Protein AF-A0A821H7N5-F1 (afdb_monomer_lite)

pLDDT: mean 85.7, std 13.84, range [35.28, 97.62]

InterPro domains:
  IPR048732 Cilia- and flagella-associated protein 69 [PTHR14716] (1-247)
  IPR048733 Cilia- and flagella-associated protein 69, ARM repeats domain [PF21049] (1-247)

Organism: NCBI:txid392032

Sequence (248 aa):
LLFRTIELLWNLIENGDDEQVADQLNSRVTMGLLKEAFLGQVTQSHSQYHRQLRNDILVVLSLIMNANPNAPVVETGFAKQLFLLASCPELRSNSPLVKNFKLTTSQEDFEFKKLLINTVVILNRNPMMGELMSSSRVLLALLSYIEPLPRKTDHQINTFHWNESQYEDLQLHALAALSILLPHSLSEYFEYGVSTRLLLFYEWTISQDEYKSEGNSFFAKGGRNTKRSQLRYTVRLFRSLVSTKDER

Secondary structure (DSSP, 8-state):
-HHHHHHHHHHHHHHS-HHHHHHHH-SHHHHHHHHHHHHHHHHTTTSHHHHHHHHHHHHHHHHHHHH-TTSSTTTTTHHHHHHHHHHTTTS----GGGTT----SSHHHHHHHHHHHHHHHHHTTSGGGHHHHHHHTHHHHHHTTSS----SSS---------HHHHHHHHHHHHHHHHHHGGG-HHHHHHTTHHHHHHHHHHHHH-----------TT-TT-TT--HHHHHHHHHHHHHHHGGGS--

Structure (mmCIF, N/CA/C/O backbone):
data_AF-A0A821H7N5-F1
#
_entry.id   AF-A0A821H7N5-F1
#
loop_
_atom_site.group_PDB
_atom_site.id
_atom_site.type_symbol
_atom_site.label_atom_id
_atom_site.label_alt_id
_atom_site.label_comp_id
_atom_site.label_asym_id
_atom_site.label_entity_id
_atom_site.label_seq_id
_atom_site.pdbx_PDB_ins_code
_atom_site.Cartn_x
_atom_site.Cartn_y
_atom_site.Cartn_z
_atom_site.occupancy
_atom_site.B_iso_or_equiv
_atom_site.auth_seq_id
_atom_site.auth_comp_id
_atom_site.auth_asym_id
_atom_site.auth_atom_id
_atom_site.pdbx_PDB_model_num
ATOM 1 N N . LEU A 1 1 ? 1.269 12.309 26.199 1.00 81.56 1 LEU A N 1
ATOM 2 C CA . LEU A 1 1 ? 0.248 11.289 26.527 1.00 81.56 1 LEU A CA 1
ATOM 3 C C . LEU A 1 1 ? 0.069 10.309 25.373 1.00 81.56 1 LEU A C 1
ATOM 5 O O . LEU A 1 1 ? 0.397 9.153 25.574 1.00 81.56 1 LEU A O 1
ATOM 9 N N . LEU A 1 2 ? -0.314 10.774 24.174 1.00 85.19 2 LEU A N 1
ATOM 10 C CA . LEU A 1 2 ? -0.563 9.914 23.005 1.00 85.19 2 LEU A CA 1
ATOM 11 C C . LEU A 1 2 ? 0.564 8.912 22.706 1.00 85.19 2 LEU A C 1
ATOM 13 O O . LEU A 1 2 ? 0.284 7.730 22.589 1.00 85.19 2 LEU A O 1
ATOM 17 N N . PHE A 1 3 ? 1.827 9.350 22.682 1.00 85.00 3 PHE A N 1
ATOM 18 C CA . PHE A 1 3 ? 2.975 8.451 22.489 1.00 85.00 3 PHE A CA 1
ATOM 19 C C . PHE A 1 3 ? 2.987 7.266 23.473 1.00 85.00 3 PHE A C 1
ATOM 21 O O . PHE A 1 3 ? 3.055 6.119 23.055 1.00 85.00 3 PHE A O 1
ATOM 28 N N . ARG A 1 4 ? 2.811 7.533 24.776 1.00 86.38 4 ARG A N 1
ATOM 29 C CA . ARG A 1 4 ? 2.758 6.481 25.806 1.00 86.38 4 ARG A CA 1
ATOM 30 C C . ARG A 1 4 ? 1.539 5.577 25.642 1.00 86.38 4 ARG A C 1
ATOM 32 O O . ARG A 1 4 ? 1.612 4.397 25.940 1.00 86.38 4 ARG A O 1
ATOM 39 N N . THR A 1 5 ? 0.411 6.120 25.184 1.00 87.06 5 THR A N 1
ATOM 40 C CA . THR A 1 5 ? -0.785 5.320 24.890 1.00 87.06 5 THR A CA 1
ATOM 41 C C . THR A 1 5 ? -0.536 4.359 23.730 1.00 87.06 5 THR A C 1
ATOM 43 O O . THR A 1 5 ? -0.927 3.203 23.823 1.00 87.06 5 THR A O 1
ATOM 46 N N . ILE A 1 6 ? 0.139 4.806 22.667 1.00 87.19 6 ILE A N 1
ATOM 47 C CA . ILE A 1 6 ? 0.505 3.946 21.534 1.00 87.19 6 ILE A CA 1
ATOM 48 C C . ILE A 1 6 ? 1.518 2.880 21.955 1.00 87.19 6 ILE A C 1
ATOM 50 O O . ILE A 1 6 ? 1.346 1.724 21.597 1.00 87.19 6 ILE A O 1
ATOM 54 N N . GLU A 1 7 ? 2.501 3.231 22.780 1.00 86.31 7 GLU A N 1
ATOM 55 C CA . GLU A 1 7 ? 3.461 2.276 23.347 1.00 86.31 7 GLU A CA 1
ATOM 56 C C . GLU A 1 7 ? 2.778 1.220 24.237 1.00 86.31 7 GLU A C 1
ATOM 58 O O . GLU A 1 7 ? 3.087 0.035 24.158 1.00 86.31 7 GLU A O 1
ATOM 63 N N . LEU A 1 8 ? 1.789 1.617 25.045 1.00 86.25 8 LEU A N 1
ATOM 64 C CA . LEU A 1 8 ? 0.979 0.673 25.820 1.00 86.25 8 LEU A CA 1
ATOM 65 C C . LEU A 1 8 ? 0.158 -0.252 24.915 1.00 86.25 8 LEU A C 1
ATOM 67 O O . LEU A 1 8 ? 0.133 -1.454 25.156 1.00 86.25 8 LEU A O 1
ATOM 71 N N . LEU A 1 9 ? -0.488 0.288 23.877 1.00 85.31 9 LEU A N 1
ATOM 72 C CA . LEU A 1 9 ? -1.233 -0.518 22.904 1.00 85.31 9 LEU A CA 1
ATOM 73 C C . LEU A 1 9 ? -0.318 -1.498 22.172 1.00 85.31 9 LEU A C 1
ATOM 75 O O . LEU A 1 9 ? -0.691 -2.650 21.993 1.00 85.31 9 LEU A O 1
ATOM 79 N N . TRP A 1 10 ? 0.883 -1.057 21.800 1.00 85.69 10 TRP A N 1
ATOM 80 C CA . TRP A 1 10 ? 1.899 -1.915 21.208 1.00 85.69 10 TRP A CA 1
ATOM 81 C C . TRP A 1 10 ? 2.248 -3.079 22.132 1.00 85.69 10 TRP A C 1
ATOM 83 O O . TRP A 1 10 ? 2.130 -4.233 21.736 1.00 85.69 10 TRP A O 1
ATOM 93 N N . ASN A 1 11 ? 2.595 -2.782 23.386 1.00 85.94 11 ASN A N 1
ATOM 94 C CA . ASN A 1 11 ? 2.960 -3.803 24.365 1.00 85.94 11 ASN A CA 1
ATOM 95 C C . ASN A 1 11 ? 1.823 -4.795 24.631 1.00 85.94 11 ASN A C 1
ATOM 97 O O . ASN A 1 11 ? 2.095 -5.978 24.828 1.00 85.94 11 ASN A O 1
ATOM 101 N N . LEU A 1 12 ? 0.570 -4.326 24.631 1.00 85.69 12 LEU A N 1
ATOM 102 C CA . LEU A 1 12 ? -0.608 -5.182 24.761 1.00 85.69 12 LEU A CA 1
ATOM 103 C C . LEU A 1 12 ? -0.782 -6.096 23.549 1.00 85.69 12 LEU A C 1
ATOM 105 O O . LEU A 1 12 ? -1.069 -7.267 23.734 1.00 85.69 12 LEU A O 1
ATOM 109 N N . ILE A 1 13 ? -0.591 -5.589 22.331 1.00 83.31 13 ILE A N 1
ATOM 110 C CA . ILE A 1 13 ? -0.692 -6.404 21.113 1.00 83.31 13 ILE A CA 1
ATOM 111 C C . ILE A 1 13 ? 0.462 -7.409 21.017 1.00 83.31 13 ILE A C 1
ATOM 113 O O . ILE A 1 13 ? 0.262 -8.518 20.548 1.00 83.31 13 ILE A O 1
ATOM 117 N N . GLU A 1 14 ? 1.667 -7.035 21.445 1.00 82.56 14 GLU A N 1
ATOM 118 C CA . GLU A 1 14 ? 2.850 -7.894 21.324 1.00 82.56 14 GLU A CA 1
ATOM 119 C C . GLU A 1 14 ? 2.919 -8.982 22.404 1.00 82.56 14 GLU A C 1
ATOM 121 O O . GLU A 1 14 ? 3.405 -10.078 22.138 1.00 82.56 14 GLU A O 1
ATOM 126 N N . ASN A 1 15 ? 2.456 -8.688 23.624 1.00 86.25 15 ASN A N 1
ATOM 127 C CA . ASN A 1 15 ? 2.628 -9.579 24.780 1.0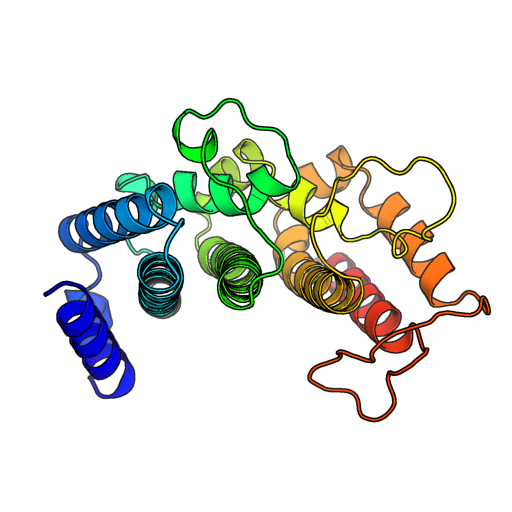0 86.25 15 ASN A CA 1
ATOM 128 C C . ASN A 1 15 ? 1.309 -10.051 25.406 1.00 86.25 15 ASN A C 1
ATOM 130 O O . ASN A 1 15 ? 1.333 -10.831 26.359 1.00 86.25 15 ASN A O 1
ATOM 134 N N . GLY A 1 16 ? 0.175 -9.518 24.956 1.00 83.12 16 GLY A N 1
ATOM 135 C CA . GLY A 1 16 ? -1.143 -9.881 25.460 1.00 83.12 16 GLY A CA 1
ATOM 136 C C . GLY A 1 16 ? -1.694 -11.147 24.814 1.00 83.12 16 GLY A C 1
ATOM 137 O O . GLY A 1 16 ? -1.074 -11.760 23.952 1.00 83.12 16 GLY A O 1
ATOM 138 N N . ASP A 1 17 ? -2.884 -11.538 25.257 1.00 85.56 17 ASP A N 1
ATOM 139 C CA . ASP A 1 17 ? -3.646 -12.610 24.624 1.00 85.56 17 ASP A CA 1
ATOM 140 C C . ASP A 1 17 ? -4.309 -12.086 23.342 1.00 85.56 17 ASP A C 1
ATOM 142 O O . ASP A 1 17 ? -5.113 -11.151 23.401 1.00 85.56 17 ASP A O 1
ATOM 146 N N . ASP A 1 18 ? -3.953 -12.670 22.195 1.00 79.50 18 ASP A N 1
ATOM 147 C CA . ASP A 1 18 ? -4.361 -12.193 20.867 1.00 79.50 18 ASP A CA 1
ATOM 148 C C . ASP A 1 18 ? -5.883 -12.033 20.736 1.00 79.50 18 ASP A C 1
ATOM 150 O O . ASP A 1 18 ? -6.357 -11.034 20.191 1.00 79.50 18 ASP A O 1
ATOM 154 N N . GLU A 1 19 ? -6.657 -12.993 21.251 1.00 78.62 19 GLU A N 1
ATOM 155 C CA . GLU A 1 19 ? -8.119 -13.005 21.143 1.00 78.62 19 GLU A CA 1
ATOM 156 C C . GLU A 1 19 ? -8.740 -11.913 22.024 1.00 78.62 19 GLU A C 1
ATOM 158 O O . GLU A 1 19 ? -9.524 -11.090 21.546 1.00 78.62 19 GLU A O 1
ATOM 163 N N . GLN A 1 20 ? -8.315 -11.815 23.288 1.00 83.62 20 GLN A N 1
ATOM 164 C CA . GLN A 1 20 ? -8.806 -10.782 24.205 1.00 83.62 20 GLN A CA 1
ATOM 165 C C . GLN A 1 20 ? -8.427 -9.367 23.762 1.00 83.62 20 GLN A C 1
ATOM 167 O O . GLN A 1 20 ? -9.232 -8.439 23.883 1.00 83.62 20 GLN A O 1
ATOM 172 N N . VAL A 1 21 ? -7.203 -9.177 23.266 1.00 82.88 21 VAL A N 1
ATOM 173 C CA . VAL A 1 21 ? -6.737 -7.875 22.776 1.00 82.88 21 VAL A CA 1
ATOM 174 C C . VAL A 1 21 ? -7.499 -7.491 21.512 1.00 82.88 21 VAL A C 1
ATOM 176 O O . VAL A 1 21 ? -7.955 -6.349 21.403 1.00 82.88 21 VAL A O 1
ATOM 179 N N . ALA A 1 22 ? -7.699 -8.430 20.583 1.00 77.69 22 ALA A N 1
ATOM 180 C CA . ALA A 1 22 ? -8.500 -8.193 19.389 1.00 77.69 22 ALA A CA 1
ATOM 181 C C . ALA A 1 22 ? -9.933 -7.775 19.747 1.00 77.69 22 ALA A C 1
ATOM 183 O O . ALA A 1 22 ? -10.420 -6.781 19.207 1.00 77.69 22 ALA A O 1
ATOM 184 N N . ASP A 1 23 ? -10.576 -8.454 20.697 1.00 81.25 23 ASP A N 1
ATOM 185 C CA . ASP A 1 23 ? -11.934 -8.128 21.140 1.00 81.25 23 ASP A CA 1
ATOM 186 C C . ASP A 1 23 ? -12.031 -6.746 21.798 1.00 81.25 23 ASP A C 1
ATOM 188 O O . ASP A 1 23 ? -12.924 -5.959 21.472 1.00 81.25 23 ASP A O 1
ATOM 192 N N . GLN A 1 24 ? -11.089 -6.394 22.678 1.00 82.88 24 GLN A N 1
ATOM 193 C CA . GLN A 1 24 ? -11.082 -5.086 23.347 1.00 82.88 24 GLN A CA 1
ATOM 194 C C . GLN A 1 24 ? -10.832 -3.926 22.374 1.00 82.88 24 GLN A C 1
ATOM 196 O O . GLN A 1 24 ? -11.382 -2.829 22.536 1.00 82.88 24 GLN A O 1
ATOM 201 N N . LEU A 1 25 ? -9.995 -4.146 21.358 1.00 82.94 25 LEU A N 1
ATOM 202 C CA . LEU A 1 25 ? -9.662 -3.127 20.364 1.00 82.94 25 LEU A CA 1
ATOM 203 C C . LEU A 1 25 ? -10.698 -3.045 19.235 1.00 82.94 25 LEU A C 1
ATOM 205 O O . LEU A 1 25 ? -10.801 -2.003 18.579 1.00 82.94 25 LEU A O 1
ATOM 209 N N . ASN A 1 26 ? -11.520 -4.080 19.056 1.00 82.94 26 ASN A N 1
ATOM 210 C CA . ASN A 1 26 ? -12.593 -4.150 18.070 1.00 82.94 26 ASN A CA 1
ATOM 211 C C . ASN A 1 26 ? -13.850 -3.363 18.494 1.00 82.94 26 ASN A C 1
ATOM 213 O O . ASN A 1 26 ? -14.951 -3.898 18.623 1.00 82.94 26 ASN A O 1
ATOM 217 N N . SER A 1 27 ? -13.711 -2.051 18.689 1.00 89.75 27 SER A N 1
ATOM 218 C CA . SER A 1 27 ? -14.848 -1.173 18.973 1.00 89.75 27 SER A CA 1
ATOM 219 C C . SER A 1 27 ? -14.882 0.045 18.054 1.00 89.75 27 SER A C 1
ATOM 221 O O . SER A 1 27 ? -13.851 0.589 17.646 1.00 89.75 27 SER A O 1
ATOM 223 N N . ARG A 1 28 ? -16.095 0.528 17.753 1.00 93.12 28 ARG A N 1
ATOM 224 C CA . ARG A 1 28 ? -16.292 1.764 16.974 1.00 93.12 28 ARG A CA 1
ATOM 225 C C . ARG A 1 28 ? -15.652 2.974 17.647 1.00 93.12 28 ARG A C 1
ATOM 227 O O . ARG A 1 28 ? -15.151 3.853 16.953 1.00 93.12 28 ARG A O 1
ATOM 234 N N . VAL A 1 29 ? -15.650 3.004 18.979 1.00 93.00 29 VAL A N 1
ATOM 235 C CA . VAL A 1 29 ? -15.032 4.079 19.762 1.00 93.00 29 VAL A CA 1
ATOM 236 C C . VAL A 1 29 ? -13.514 4.039 19.597 1.00 93.00 29 VAL A C 1
ATOM 238 O O . VAL A 1 29 ? -12.925 5.049 19.223 1.00 93.00 29 VAL A O 1
ATOM 241 N N . THR A 1 30 ? -12.891 2.871 19.776 1.00 90.75 30 THR A N 1
ATOM 242 C CA . THR A 1 30 ? -11.441 2.686 19.607 1.00 90.75 30 THR A CA 1
ATOM 243 C C . THR A 1 30 ? -11.004 3.062 18.192 1.00 90.75 30 THR A C 1
ATOM 245 O O . THR A 1 30 ? -10.091 3.868 18.023 1.00 90.75 30 THR A O 1
ATOM 248 N N . MET A 1 31 ? -11.696 2.554 17.166 1.00 93.31 31 MET A N 1
ATOM 249 C CA . MET A 1 31 ? -11.390 2.879 15.768 1.00 93.31 31 MET A CA 1
ATOM 250 C C . MET A 1 31 ? -11.597 4.366 15.453 1.00 93.31 31 MET A C 1
ATOM 252 O O . MET A 1 31 ? -10.801 4.958 14.723 1.00 93.31 31 MET A O 1
ATOM 256 N N . GLY A 1 32 ? -12.628 4.994 16.026 1.00 95.06 32 GLY A N 1
ATOM 257 C CA . GLY A 1 32 ? -12.873 6.430 15.898 1.00 95.06 32 GLY A CA 1
ATOM 258 C C . GLY A 1 32 ? -11.742 7.272 16.491 1.00 95.06 32 GLY A C 1
ATOM 259 O O . GLY A 1 32 ? -11.231 8.163 15.814 1.00 95.06 32 GLY A O 1
ATOM 260 N N . LEU A 1 33 ? -11.297 6.939 17.706 1.00 94.00 33 LEU A N 1
ATOM 261 C CA . LEU A 1 33 ? -10.195 7.627 18.385 1.00 94.00 33 LEU A CA 1
ATOM 262 C C . LEU A 1 33 ? -8.858 7.431 17.661 1.00 94.00 33 LEU A C 1
ATOM 264 O O . LEU A 1 33 ? -8.114 8.394 17.482 1.00 94.00 33 LEU A O 1
ATOM 268 N N . LEU A 1 34 ? -8.563 6.212 17.194 1.00 94.31 34 LEU A N 1
ATOM 269 C CA . LEU A 1 34 ? -7.363 5.939 16.397 1.00 94.31 34 LEU A CA 1
ATOM 270 C C . LEU A 1 34 ? -7.372 6.732 15.089 1.00 94.31 34 LEU A C 1
ATOM 272 O O . LEU A 1 34 ? -6.357 7.330 14.736 1.00 94.31 34 LEU A O 1
ATOM 276 N N . LYS A 1 35 ? -8.518 6.794 14.401 1.00 96.25 35 LYS A N 1
ATOM 277 C CA . LYS A 1 35 ? -8.689 7.608 13.192 1.00 96.25 35 LYS A CA 1
ATOM 278 C C . LYS A 1 35 ? -8.397 9.078 13.471 1.00 96.25 35 LYS A C 1
ATOM 280 O O . LYS A 1 35 ? -7.635 9.696 12.735 1.00 96.25 35 LYS A O 1
ATOM 285 N N . GLU A 1 36 ? -9.000 9.656 14.505 1.00 95.81 36 GLU A N 1
ATOM 286 C CA . GLU A 1 36 ? -8.809 11.071 14.839 1.00 95.81 36 GLU A CA 1
ATOM 287 C C . GLU A 1 36 ? -7.359 11.376 15.217 1.00 95.81 36 GLU A C 1
ATOM 289 O O . GLU A 1 36 ? -6.772 12.321 14.686 1.00 95.81 36 GLU A O 1
ATOM 294 N N . ALA A 1 37 ? -6.750 10.534 16.058 1.00 95.06 37 ALA A N 1
ATOM 295 C CA . ALA A 1 37 ? -5.345 10.655 16.421 1.00 95.06 37 ALA A CA 1
ATOM 296 C C . ALA A 1 37 ? -4.443 10.590 15.180 1.00 95.06 37 ALA A C 1
ATOM 298 O O . ALA A 1 37 ? -3.587 11.457 14.997 1.00 95.06 37 ALA A O 1
ATOM 299 N N . PHE A 1 38 ? -4.678 9.610 14.304 1.00 95.62 38 PHE A N 1
ATOM 300 C CA . PHE A 1 38 ? -3.941 9.419 13.061 1.00 95.62 38 PHE A CA 1
ATOM 301 C C . PHE A 1 38 ? -4.055 10.624 12.126 1.00 95.62 38 PHE A C 1
ATOM 303 O O . PHE A 1 38 ? -3.038 11.172 11.704 1.00 95.62 38 PHE A O 1
ATOM 310 N N . LEU A 1 39 ? -5.274 11.081 11.828 1.00 94.38 39 LEU A N 1
ATOM 311 C CA . LEU A 1 39 ? -5.496 12.228 10.942 1.00 94.38 39 LEU A CA 1
ATOM 312 C C . LEU A 1 39 ? -4.920 13.522 11.533 1.00 94.38 39 LEU A C 1
ATOM 314 O O . LEU A 1 39 ? -4.392 14.356 10.793 1.00 94.38 39 LEU A O 1
ATOM 318 N N . GLY A 1 40 ? -4.945 13.668 12.860 1.00 92.81 40 GLY A N 1
ATOM 319 C CA . GLY A 1 40 ? -4.246 14.745 13.555 1.00 92.81 40 GLY A CA 1
ATOM 320 C C . GLY A 1 40 ? -2.738 14.716 13.293 1.00 92.81 40 GLY A C 1
ATOM 321 O O . GLY A 1 40 ? -2.155 15.748 12.975 1.00 92.81 40 GLY A O 1
ATOM 322 N N . GLN A 1 41 ? -2.108 13.536 13.331 1.00 93.06 41 GLN A N 1
ATOM 323 C CA . GLN A 1 41 ? -0.676 13.412 13.033 1.00 93.06 41 GLN A CA 1
ATOM 324 C C . GLN A 1 41 ? -0.361 13.614 11.541 1.00 93.06 41 GLN A C 1
ATOM 326 O O . GLN A 1 41 ? 0.637 14.247 11.199 1.00 93.06 41 GLN A O 1
ATOM 331 N N . VAL A 1 42 ? -1.218 13.119 10.640 1.00 91.44 42 VAL A N 1
ATOM 332 C CA . VAL A 1 42 ? -1.060 13.281 9.183 1.00 91.44 42 VAL A CA 1
ATOM 333 C C . VAL A 1 42 ? -1.135 14.753 8.772 1.00 91.44 42 VAL A C 1
ATOM 335 O O . VAL A 1 42 ? -0.349 15.192 7.937 1.00 91.44 42 VAL A O 1
ATOM 338 N N . THR A 1 43 ? -2.042 15.531 9.367 1.00 87.62 43 THR A N 1
ATOM 339 C CA . THR A 1 43 ? -2.200 16.964 9.050 1.00 87.62 43 THR A CA 1
ATOM 340 C C . THR A 1 43 ? -1.103 17.845 9.656 1.00 87.62 43 THR A C 1
ATOM 342 O O . THR A 1 43 ? -0.898 18.962 9.187 1.00 87.62 43 THR A O 1
ATOM 345 N N . GLN A 1 44 ? -0.366 17.343 10.652 1.00 85.38 44 GLN A N 1
ATOM 346 C CA . GLN A 1 44 ? 0.718 18.045 11.352 1.00 85.38 44 GLN A CA 1
ATOM 347 C C . GLN A 1 44 ? 2.113 17.489 11.015 1.00 85.38 44 GLN A C 1
ATOM 349 O O . GLN A 1 44 ? 3.066 17.682 11.769 1.00 85.38 44 GLN A O 1
ATOM 354 N N . SER A 1 45 ? 2.282 16.824 9.869 1.00 77.31 45 SER A N 1
ATOM 355 C CA . SER A 1 45 ? 3.495 16.067 9.514 1.00 77.31 45 SER A CA 1
ATOM 356 C C . SER A 1 45 ? 4.755 16.904 9.213 1.00 77.31 45 SER A C 1
ATOM 358 O O . SER A 1 45 ? 5.679 16.424 8.558 1.00 77.31 45 SER A O 1
ATOM 360 N N . HIS A 1 46 ? 4.826 18.150 9.682 1.00 80.62 46 HIS A N 1
ATOM 361 C CA . HIS A 1 46 ? 5.999 19.014 9.546 1.00 80.62 46 HIS A CA 1
ATOM 362 C C . HIS A 1 46 ? 7.159 18.548 10.439 1.00 80.62 46 HIS A C 1
ATOM 364 O O . HIS A 1 46 ? 8.320 18.566 10.021 1.00 80.62 46 HIS A O 1
ATOM 370 N N . SER A 1 47 ? 6.863 18.078 11.655 1.00 86.38 47 SER A N 1
ATOM 371 C CA . SER A 1 47 ? 7.885 17.579 12.580 1.00 86.38 47 SER A CA 1
ATOM 372 C C . SER A 1 47 ? 8.164 16.090 12.364 1.00 86.38 47 SER A C 1
ATOM 374 O O . SER A 1 47 ? 7.315 15.337 11.882 1.00 86.38 47 SER A O 1
ATOM 376 N N . GLN A 1 48 ? 9.372 15.648 12.718 1.00 89.12 48 GLN A N 1
ATOM 377 C CA . GLN A 1 48 ? 9.712 14.223 12.729 1.00 89.12 48 GLN A CA 1
ATOM 378 C C . GLN A 1 48 ? 8.836 13.453 13.731 1.00 89.12 48 GLN A C 1
ATOM 380 O O . GLN A 1 48 ? 8.372 12.362 13.425 1.00 89.12 48 GLN A O 1
ATOM 385 N N . TYR A 1 49 ? 8.532 14.067 14.879 1.00 89.69 49 TYR A N 1
ATOM 386 C CA . TYR A 1 49 ? 7.677 13.491 15.918 1.00 89.69 49 TYR A CA 1
ATOM 387 C C . TYR A 1 49 ? 6.294 13.083 15.389 1.00 89.69 49 TYR A C 1
ATOM 389 O O . TYR A 1 49 ? 5.878 11.941 15.562 1.00 89.69 49 TYR A O 1
ATOM 397 N N . HIS A 1 50 ? 5.598 13.981 14.682 1.00 90.88 50 HIS A N 1
ATOM 398 C CA . HIS A 1 50 ? 4.283 13.668 14.108 1.00 90.88 50 HIS A CA 1
ATOM 399 C C . HIS A 1 50 ? 4.373 12.584 13.023 1.00 90.88 50 HIS A C 1
ATOM 401 O O . HIS A 1 50 ? 3.482 11.743 12.904 1.00 90.88 50 HIS A O 1
ATOM 407 N N . ARG A 1 51 ? 5.467 12.567 12.249 1.00 93.06 51 ARG A N 1
ATOM 408 C CA . ARG A 1 51 ? 5.709 11.548 11.218 1.00 93.06 51 ARG A CA 1
ATOM 409 C C . ARG A 1 51 ? 6.003 10.164 11.794 1.00 93.06 51 ARG A C 1
ATOM 411 O O . ARG A 1 51 ? 5.566 9.184 11.208 1.00 93.06 51 ARG A O 1
ATOM 418 N N . GLN A 1 52 ? 6.700 10.073 12.921 1.00 93.56 52 GLN A N 1
ATOM 419 C CA . GLN A 1 52 ? 6.886 8.805 13.631 1.00 93.56 52 GLN A CA 1
ATOM 420 C C . GLN A 1 52 ? 5.556 8.335 14.214 1.00 93.56 52 GLN A C 1
ATOM 422 O O . GLN A 1 52 ? 5.087 7.249 13.896 1.00 93.56 52 GLN A O 1
ATOM 427 N N . LEU A 1 53 ? 4.866 9.215 14.940 1.00 93.56 53 LEU A N 1
ATOM 428 C CA . LEU A 1 53 ? 3.645 8.838 15.640 1.00 93.56 53 LEU A CA 1
ATOM 429 C C . LEU A 1 53 ? 2.510 8.422 14.694 1.00 93.56 53 LEU A C 1
ATOM 431 O O . LEU A 1 53 ? 1.777 7.487 15.004 1.00 93.56 53 LEU A O 1
ATOM 435 N N . ARG A 1 54 ? 2.356 9.057 13.520 1.00 94.88 54 ARG A N 1
ATOM 436 C CA . ARG A 1 54 ? 1.373 8.583 12.522 1.00 94.88 54 ARG A CA 1
ATOM 437 C C . ARG A 1 54 ? 1.711 7.172 12.023 1.00 94.88 54 ARG A C 1
ATOM 439 O O . ARG A 1 54 ? 0.792 6.407 11.743 1.00 94.88 54 ARG A O 1
ATOM 446 N N . ASN A 1 55 ? 3.000 6.846 11.886 1.00 96.31 55 ASN A N 1
ATOM 447 C CA . ASN A 1 55 ? 3.443 5.540 11.415 1.00 96.31 55 ASN A CA 1
ATOM 448 C C . ASN A 1 55 ? 3.161 4.497 12.492 1.00 96.31 55 ASN A C 1
ATOM 450 O O . ASN A 1 55 ? 2.532 3.493 12.182 1.00 96.31 55 ASN A O 1
ATOM 454 N N . ASP A 1 56 ? 3.508 4.782 13.748 1.00 94.44 56 ASP A N 1
ATOM 455 C CA . ASP A 1 56 ? 3.241 3.894 14.884 1.00 94.44 56 ASP A CA 1
ATOM 456 C C . ASP A 1 56 ? 1.741 3.594 15.017 1.00 94.44 56 ASP A C 1
ATOM 458 O O . ASP A 1 56 ? 1.339 2.436 15.130 1.00 94.44 56 ASP A O 1
ATOM 462 N N . ILE A 1 57 ? 0.890 4.624 14.902 1.00 94.94 57 ILE A N 1
ATOM 463 C CA . ILE A 1 57 ? -0.571 4.453 14.900 1.00 94.94 57 ILE A CA 1
ATOM 464 C C . ILE A 1 57 ? -1.020 3.557 13.738 1.00 94.94 57 ILE A C 1
ATOM 466 O O . ILE A 1 57 ? -1.887 2.703 13.923 1.00 94.94 57 ILE A O 1
ATOM 470 N N . LEU A 1 58 ? -0.448 3.729 12.541 1.00 95.88 58 LEU A N 1
ATOM 471 C CA . LEU A 1 58 ? -0.798 2.912 11.380 1.00 95.88 58 LEU A CA 1
ATOM 472 C C . LEU A 1 58 ? -0.344 1.453 11.535 1.00 95.88 58 LEU A C 1
ATOM 474 O O . LEU A 1 58 ? -1.048 0.553 11.070 1.00 95.88 58 LEU A O 1
ATOM 478 N N . VAL A 1 59 ? 0.784 1.197 12.204 1.00 93.94 59 VAL A N 1
ATOM 479 C CA . VAL A 1 59 ? 1.202 -0.175 12.522 1.00 93.94 59 VAL A CA 1
ATOM 480 C C . VAL A 1 59 ? 0.245 -0.797 13.534 1.00 93.94 59 VAL A C 1
ATOM 482 O O . VAL A 1 59 ? -0.269 -1.878 13.264 1.00 93.94 59 VAL A O 1
ATOM 485 N N . VAL A 1 60 ? -0.079 -0.100 14.630 1.00 90.81 60 VAL A N 1
ATOM 486 C CA . VAL A 1 60 ? -1.073 -0.569 15.615 1.00 90.81 60 VAL A CA 1
ATOM 487 C C . VAL A 1 60 ? -2.400 -0.898 14.931 1.00 90.81 60 VAL A C 1
ATOM 489 O O . VAL A 1 60 ? -2.946 -1.981 15.122 1.00 90.81 60 VAL A O 1
ATOM 492 N N . LEU A 1 61 ? -2.889 -0.011 14.062 1.00 92.62 61 LEU A N 1
ATOM 493 C CA . LEU A 1 61 ? -4.098 -0.262 13.282 1.00 92.62 61 LEU A CA 1
ATOM 494 C C . LEU A 1 61 ? -3.969 -1.505 12.392 1.00 92.62 61 LEU A C 1
ATOM 496 O O . LEU A 1 61 ? -4.893 -2.311 12.318 1.00 92.62 61 LEU A O 1
ATOM 500 N N . SER A 1 62 ? -2.835 -1.661 11.709 1.00 91.50 62 SER A N 1
ATOM 501 C CA . SER A 1 62 ? -2.583 -2.805 10.829 1.00 91.50 62 SER A CA 1
ATOM 502 C C . SER A 1 62 ? -2.570 -4.122 11.604 1.00 91.50 62 SER A C 1
ATOM 504 O O . SER A 1 62 ? -3.108 -5.108 11.107 1.00 91.50 62 SER A O 1
ATOM 506 N N . LEU A 1 63 ? -2.030 -4.136 12.826 1.00 88.31 63 LEU A N 1
ATOM 507 C CA . LEU A 1 63 ? -2.061 -5.302 13.709 1.00 88.31 63 LEU A CA 1
ATOM 508 C C . LEU A 1 63 ? -3.493 -5.636 14.146 1.00 88.31 63 LEU A C 1
ATOM 510 O O . LEU A 1 63 ? -3.912 -6.783 13.996 1.00 88.31 63 LEU A O 1
ATOM 514 N N . ILE A 1 64 ? -4.271 -4.634 14.574 1.00 88.00 64 ILE A N 1
ATOM 515 C CA . ILE A 1 64 ? -5.682 -4.820 14.957 1.00 88.00 64 ILE A CA 1
ATOM 516 C C . ILE A 1 64 ? -6.486 -5.413 13.795 1.00 88.00 64 ILE A C 1
ATOM 518 O O . ILE A 1 64 ? -7.203 -6.393 13.973 1.00 88.00 64 ILE A O 1
ATOM 522 N N . MET A 1 65 ? -6.348 -4.858 12.589 1.00 89.31 65 MET A N 1
ATOM 523 C CA . MET A 1 65 ? -7.074 -5.353 11.412 1.00 89.31 65 MET A CA 1
ATOM 524 C C . MET A 1 65 ? -6.575 -6.718 10.931 1.00 89.31 65 MET A C 1
ATOM 526 O O . MET A 1 65 ? -7.340 -7.483 10.348 1.00 89.31 65 MET A O 1
ATOM 530 N N . ASN A 1 66 ? -5.295 -7.030 11.140 1.00 87.25 66 ASN A N 1
ATOM 531 C CA . ASN A 1 66 ? -4.749 -8.340 10.807 1.00 87.25 66 ASN A CA 1
ATOM 532 C C . ASN A 1 66 ? -5.307 -9.428 11.735 1.00 87.25 66 ASN A C 1
ATOM 534 O O . ASN A 1 66 ? -5.595 -10.518 11.244 1.00 87.25 66 ASN A O 1
ATOM 538 N N . ALA A 1 67 ? -5.480 -9.121 13.025 1.00 84.25 67 ALA A N 1
ATOM 539 C CA . ALA A 1 67 ? -6.129 -10.002 13.994 1.00 84.25 67 ALA A CA 1
ATOM 540 C C . ALA A 1 67 ? -7.646 -10.097 13.755 1.00 84.25 67 ALA A C 1
ATOM 542 O O . ALA A 1 67 ? -8.221 -11.178 13.831 1.00 84.25 67 ALA A O 1
ATOM 543 N N . ASN A 1 68 ? -8.289 -8.980 13.401 1.00 86.69 68 ASN A N 1
ATOM 544 C CA . ASN A 1 68 ? -9.723 -8.923 13.146 1.00 86.69 68 ASN A CA 1
ATOM 545 C C . ASN A 1 68 ? -10.062 -8.121 11.872 1.00 86.69 68 ASN A C 1
ATOM 547 O O . ASN A 1 68 ? -10.232 -6.896 11.925 1.00 86.69 68 ASN A O 1
ATOM 551 N N . PRO A 1 69 ? -10.253 -8.802 10.726 1.00 88.00 69 PRO A N 1
ATOM 552 C CA . PRO A 1 69 ? -10.627 -8.161 9.461 1.00 88.00 69 PRO A CA 1
ATOM 553 C C . PRO A 1 69 ? -11.980 -7.431 9.486 1.00 88.00 69 PRO A C 1
ATOM 555 O O . PRO A 1 69 ? -12.254 -6.608 8.609 1.00 88.00 69 PRO A O 1
ATOM 558 N N . ASN A 1 70 ? -12.832 -7.720 10.475 1.00 87.44 70 ASN A N 1
ATOM 559 C CA . ASN A 1 70 ? -14.156 -7.119 10.637 1.00 87.44 70 ASN A CA 1
ATOM 560 C C . ASN A 1 70 ? -14.155 -5.904 11.576 1.00 87.44 70 ASN A C 1
ATOM 562 O O . ASN A 1 70 ? -15.228 -5.405 11.915 1.00 87.44 70 ASN A O 1
ATOM 566 N N . ALA A 1 71 ? -12.977 -5.412 11.982 1.00 90.62 71 ALA A N 1
ATOM 567 C CA . ALA A 1 71 ? -12.871 -4.168 12.734 1.00 90.62 71 ALA A CA 1
ATOM 568 C C . ALA A 1 71 ? -13.651 -3.032 12.036 1.00 90.62 71 ALA A C 1
ATOM 570 O O . ALA A 1 71 ? -13.594 -2.931 10.806 1.00 90.62 71 ALA A O 1
ATOM 571 N N . PRO A 1 72 ? -14.357 -2.146 12.773 1.00 92.94 72 PRO A N 1
ATOM 572 C CA . PRO A 1 72 ? -15.318 -1.197 12.200 1.00 92.94 72 PRO A CA 1
ATOM 573 C C . PRO A 1 72 ? -14.656 0.035 11.548 1.00 92.94 72 PRO A C 1
ATOM 575 O O . PRO A 1 72 ? -14.986 1.199 11.811 1.00 92.94 72 PRO A O 1
ATOM 578 N N . VAL A 1 73 ? -13.657 -0.203 10.700 1.00 94.25 73 VAL A N 1
ATOM 579 C CA . VAL A 1 73 ? -12.895 0.820 9.976 1.00 94.25 73 VAL A CA 1
ATOM 580 C C . VAL A 1 73 ? -13.686 1.413 8.810 1.00 94.25 73 VAL A C 1
ATOM 582 O O . VAL A 1 73 ? -13.412 2.544 8.403 1.00 94.25 73 VAL A O 1
ATOM 585 N N . VAL A 1 74 ? -14.691 0.696 8.295 1.00 93.50 74 VAL A N 1
ATOM 586 C CA . VAL A 1 74 ? -15.607 1.209 7.265 1.00 93.50 74 VAL A CA 1
ATOM 587 C C . VAL A 1 74 ? -16.574 2.207 7.886 1.00 93.50 74 VAL A C 1
ATOM 589 O O . VAL A 1 74 ? -16.690 3.335 7.411 1.00 93.50 74 VAL A O 1
ATOM 592 N N . GLU A 1 75 ? -17.224 1.841 8.989 1.00 93.56 75 GLU A N 1
ATOM 593 C CA . GLU A 1 75 ? -18.306 2.634 9.579 1.00 93.56 75 GLU A CA 1
ATOM 594 C C . GLU A 1 75 ? -17.800 3.870 10.311 1.00 93.56 75 GLU A C 1
ATOM 596 O O . GLU A 1 75 ? -18.497 4.879 10.395 1.00 93.56 75 GLU A O 1
ATOM 601 N N . THR A 1 76 ? -16.559 3.832 10.793 1.00 95.31 76 THR A N 1
ATOM 602 C CA . THR A 1 76 ? -15.870 5.031 11.287 1.00 95.31 76 THR A CA 1
ATOM 603 C C . THR A 1 76 ? -15.367 5.930 10.154 1.00 95.31 76 THR A C 1
ATOM 605 O O . THR A 1 76 ? -14.917 7.051 10.413 1.00 95.31 76 THR A O 1
ATOM 608 N N . GLY A 1 77 ? -15.431 5.473 8.899 1.00 94.50 77 GLY A N 1
ATOM 609 C CA . GLY A 1 77 ? -14.907 6.158 7.720 1.00 94.50 77 GLY A CA 1
ATOM 610 C C . GLY A 1 77 ? -13.380 6.145 7.623 1.00 94.50 77 GLY A C 1
ATOM 611 O O . GLY A 1 77 ? -12.823 6.850 6.781 1.00 94.50 77 GLY A O 1
ATOM 612 N N . PHE A 1 78 ? -12.689 5.382 8.474 1.00 96.06 78 PHE A N 1
ATOM 613 C CA . PHE A 1 78 ? -11.230 5.338 8.512 1.00 96.06 78 PHE A CA 1
ATOM 614 C C . PHE A 1 78 ? -10.659 4.702 7.238 1.00 96.06 78 PHE A C 1
ATOM 616 O O . PHE A 1 78 ? -9.778 5.285 6.607 1.00 96.06 78 PHE A O 1
ATOM 623 N N . ALA A 1 79 ? -11.240 3.589 6.779 1.00 96.06 79 ALA A N 1
ATOM 624 C CA . ALA A 1 79 ? -10.829 2.912 5.547 1.00 96.06 79 ALA A CA 1
ATOM 625 C C . ALA A 1 79 ? -10.803 3.871 4.344 1.00 96.06 79 ALA A C 1
ATOM 627 O O . ALA A 1 79 ? -9.840 3.893 3.581 1.00 96.06 79 ALA A O 1
ATOM 628 N N . LYS A 1 80 ? -11.808 4.752 4.228 1.00 95.00 80 LYS A N 1
ATOM 629 C CA . LYS A 1 80 ? -11.894 5.734 3.135 1.00 95.00 80 LYS A CA 1
ATOM 630 C C . LYS A 1 80 ? -10.710 6.698 3.143 1.00 95.00 80 LYS A C 1
ATOM 632 O O . LYS A 1 80 ? -10.189 7.038 2.084 1.00 95.00 80 LYS A O 1
ATOM 637 N N . GLN A 1 81 ? -10.286 7.131 4.329 1.00 95.38 81 GLN A N 1
ATOM 638 C CA . GLN A 1 81 ? -9.142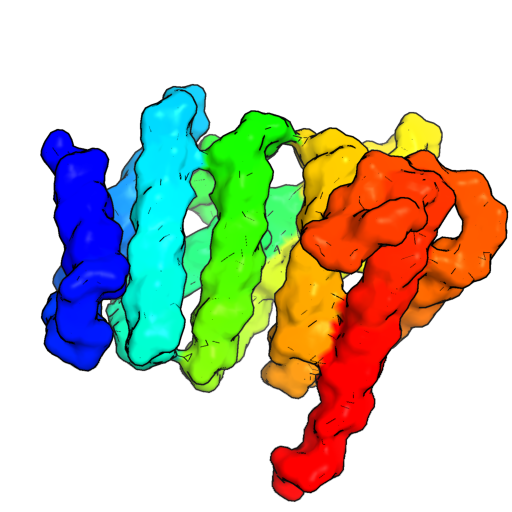 8.029 4.471 1.00 95.38 81 GLN A CA 1
ATOM 639 C C . GLN A 1 81 ? -7.821 7.309 4.199 1.00 95.38 81 GLN A C 1
ATOM 641 O O . GLN A 1 81 ? -6.947 7.884 3.559 1.00 95.38 81 GLN A O 1
ATOM 646 N N . LEU A 1 82 ? -7.686 6.049 4.620 1.00 96.44 82 LEU A N 1
ATOM 647 C CA . LEU A 1 82 ? -6.498 5.236 4.341 1.00 96.44 82 LEU A CA 1
ATOM 648 C C . LEU A 1 82 ? -6.318 5.013 2.840 1.00 96.44 82 LEU A C 1
ATOM 650 O O . LEU A 1 82 ? -5.234 5.259 2.319 1.00 96.44 82 LEU A O 1
ATOM 654 N N . PHE A 1 83 ? -7.384 4.633 2.133 1.00 96.06 83 PHE A N 1
ATOM 655 C CA . PHE A 1 83 ? -7.337 4.476 0.682 1.00 96.06 83 PHE A CA 1
ATOM 656 C C . PHE A 1 83 ? -7.018 5.789 -0.038 1.00 96.06 83 PHE A C 1
ATOM 658 O O . PHE A 1 83 ? -6.196 5.799 -0.951 1.00 96.06 83 PHE A O 1
ATOM 665 N N . LEU A 1 84 ? -7.613 6.904 0.402 1.00 94.19 84 LEU A N 1
ATOM 666 C CA . LEU A 1 84 ? -7.300 8.229 -0.131 1.00 94.19 84 LEU A CA 1
ATOM 667 C C . LEU A 1 84 ? -5.817 8.580 0.057 1.00 94.19 84 LEU A C 1
ATOM 669 O O . LEU A 1 84 ? -5.181 9.030 -0.889 1.00 94.19 84 LEU A O 1
ATOM 673 N N . LEU A 1 85 ? -5.255 8.375 1.250 1.00 94.31 85 LEU A N 1
ATOM 674 C CA . LEU A 1 85 ? -3.842 8.656 1.531 1.00 94.31 85 LEU A CA 1
ATOM 675 C C . LEU A 1 85 ? -2.901 7.710 0.776 1.00 94.31 85 LEU A C 1
ATOM 677 O O . LEU A 1 85 ? -1.807 8.111 0.383 1.00 94.31 85 LEU A O 1
ATOM 681 N N . ALA A 1 86 ? -3.327 6.466 0.554 1.00 94.75 86 ALA A N 1
ATOM 682 C CA . ALA A 1 86 ? -2.575 5.488 -0.217 1.00 94.75 86 ALA A CA 1
ATOM 683 C C . ALA A 1 86 ? -2.517 5.833 -1.711 1.00 94.75 86 ALA A C 1
ATOM 685 O O . ALA A 1 86 ? -1.519 5.489 -2.342 1.00 94.75 86 ALA A O 1
ATOM 686 N N . SER A 1 87 ? -3.536 6.505 -2.264 1.00 92.88 87 SER A N 1
ATOM 687 C CA . SER A 1 87 ? -3.628 6.803 -3.699 1.00 92.88 87 SER A CA 1
ATOM 688 C C . SER A 1 87 ? -3.297 8.245 -4.084 1.00 92.88 87 SER A C 1
ATOM 690 O O . SER A 1 87 ? -2.870 8.491 -5.211 1.00 92.88 87 SER A O 1
ATOM 692 N N . CYS A 1 88 ? -3.475 9.212 -3.178 1.00 88.75 88 CYS A N 1
ATOM 693 C CA . CYS A 1 88 ? -3.336 10.628 -3.511 1.00 88.75 88 CYS A CA 1
ATOM 694 C C . CYS A 1 88 ? -1.926 11.110 -3.901 1.00 88.75 88 CYS A C 1
ATOM 696 O O . CYS A 1 88 ? -1.853 12.113 -4.616 1.00 88.75 88 CYS A O 1
ATOM 698 N N . PRO A 1 89 ? -0.806 10.489 -3.464 1.00 86.19 89 PRO A N 1
ATOM 699 C CA . PRO A 1 89 ? 0.511 10.915 -3.934 1.00 86.19 89 PRO A CA 1
ATOM 700 C C . PRO A 1 89 ? 0.681 10.697 -5.442 1.00 86.19 89 PRO A C 1
ATOM 702 O O . PRO A 1 89 ? 1.348 11.488 -6.099 1.00 86.19 89 PRO A O 1
ATOM 705 N N . GLU A 1 90 ? 0.041 9.661 -5.988 1.00 87.62 90 GLU A N 1
ATOM 706 C CA . GLU A 1 90 ? 0.092 9.312 -7.409 1.00 87.62 90 GLU A CA 1
ATOM 707 C C . GLU A 1 90 ? -1.075 9.922 -8.192 1.00 87.62 90 GLU A C 1
ATOM 709 O O . GLU A 1 90 ? -0.931 10.331 -9.345 1.00 87.62 90 GLU A O 1
ATOM 714 N N . LEU A 1 91 ? -2.248 10.002 -7.562 1.00 85.25 91 LEU A N 1
ATOM 715 C CA . LEU A 1 91 ? -3.482 10.484 -8.165 1.00 85.25 91 LEU A CA 1
ATOM 716 C C . LEU A 1 91 ? -3.860 11.822 -7.535 1.00 85.25 91 LEU A C 1
ATOM 718 O O . LEU A 1 91 ? -4.264 11.883 -6.377 1.00 85.25 91 LEU A O 1
ATOM 722 N N . ARG A 1 92 ? -3.775 12.914 -8.303 1.00 76.88 92 ARG A N 1
ATOM 723 C CA . ARG A 1 92 ? -4.218 14.236 -7.828 1.00 76.88 92 ARG A CA 1
ATOM 724 C C . ARG A 1 92 ? -5.626 14.134 -7.235 1.00 76.88 92 ARG A C 1
ATOM 726 O O . ARG A 1 92 ? -6.546 13.655 -7.894 1.00 76.88 92 ARG A O 1
ATOM 733 N N . SER A 1 93 ? -5.794 14.621 -6.010 1.00 80.50 93 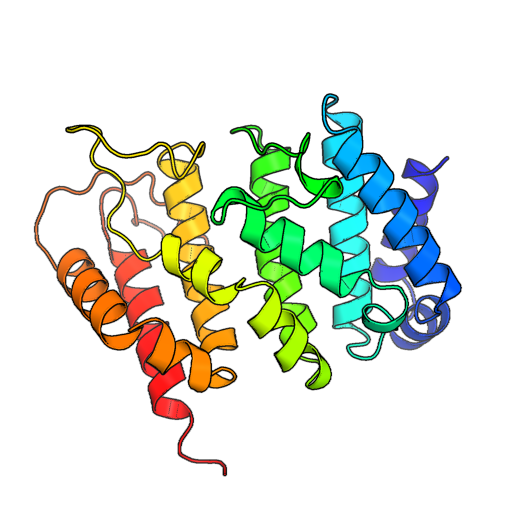SER A N 1
ATOM 734 C CA . SER A 1 93 ? -7.076 14.624 -5.309 1.00 80.50 93 SER A CA 1
ATOM 735 C C . SER A 1 93 ? -7.396 16.020 -4.792 1.00 80.50 93 SER A C 1
ATOM 737 O O . SER A 1 93 ? -6.532 16.720 -4.271 1.00 80.50 93 SER A O 1
ATOM 739 N N . ASN A 1 94 ? -8.664 16.411 -4.923 1.00 79.12 94 ASN A N 1
ATOM 740 C CA . ASN A 1 94 ? -9.180 17.690 -4.431 1.00 79.12 94 ASN A CA 1
ATOM 741 C C . ASN A 1 94 ? -9.675 17.604 -2.977 1.00 79.12 94 ASN A C 1
ATOM 743 O O . ASN A 1 94 ? -10.299 18.544 -2.485 1.00 79.12 94 ASN A O 1
ATOM 747 N N . SER A 1 95 ? -9.452 16.476 -2.289 1.00 82.94 95 SER A N 1
ATOM 748 C CA . SER A 1 95 ? -9.902 16.315 -0.906 1.00 82.94 95 SER A CA 1
ATOM 749 C C . SER A 1 95 ? -9.218 17.343 0.010 1.00 82.94 95 SER A C 1
ATOM 751 O O . SER A 1 95 ? -7.989 17.454 -0.005 1.00 82.94 95 SER A O 1
ATOM 753 N N . PRO A 1 96 ? -9.970 18.064 0.865 1.00 82.81 96 PRO A N 1
ATOM 754 C CA . PRO A 1 96 ? -9.390 18.999 1.826 1.00 82.81 96 PRO A CA 1
ATOM 755 C C . PRO A 1 96 ? -8.344 18.353 2.739 1.00 82.81 96 PRO A C 1
ATOM 757 O O . PRO A 1 96 ? -7.376 19.013 3.108 1.00 82.81 96 PRO A O 1
ATOM 760 N N . LEU A 1 97 ? -8.504 17.058 3.052 1.00 80.75 97 LEU A N 1
ATOM 761 C CA . LEU A 1 97 ? -7.568 16.316 3.897 1.00 80.75 97 LEU A CA 1
ATOM 762 C C . LEU A 1 97 ? -6.158 16.269 3.296 1.00 80.75 97 LEU A C 1
ATOM 764 O O . LEU A 1 97 ? -5.176 16.329 4.031 1.00 80.75 97 LEU A O 1
ATOM 768 N N . VAL A 1 98 ? -6.052 16.173 1.969 1.00 81.12 98 VAL A N 1
ATOM 769 C CA . VAL A 1 98 ? -4.764 15.971 1.290 1.00 81.12 98 VAL A CA 1
ATOM 770 C C . VAL A 1 98 ? -4.163 17.262 0.748 1.00 81.12 98 VAL A C 1
ATOM 772 O O . VAL A 1 98 ? -3.051 17.249 0.235 1.00 81.12 98 VAL A O 1
ATOM 775 N N . LYS A 1 99 ? -4.849 18.401 0.912 1.00 78.69 99 LYS A N 1
ATOM 776 C CA . LYS A 1 99 ? -4.383 19.705 0.420 1.00 78.69 99 LYS A CA 1
ATOM 777 C C . LYS A 1 99 ? -3.004 20.088 0.972 1.00 78.69 99 LYS A C 1
ATOM 779 O O . LYS A 1 99 ? -2.206 20.683 0.255 1.00 78.69 99 LYS A O 1
ATOM 784 N N . ASN A 1 100 ? -2.733 19.722 2.225 1.00 73.06 100 ASN A N 1
ATOM 785 C CA . ASN A 1 100 ? -1.456 19.971 2.903 1.00 73.06 100 ASN A CA 1
ATOM 786 C C . ASN A 1 100 ? -0.639 18.688 3.116 1.00 73.06 100 ASN A C 1
ATOM 788 O O . ASN A 1 100 ? 0.429 18.730 3.724 1.00 73.06 100 ASN A O 1
ATOM 792 N N . PHE A 1 101 ? -1.137 17.546 2.641 1.00 82.00 101 PHE A N 1
ATOM 793 C CA . PHE A 1 101 ? -0.441 16.277 2.756 1.00 82.00 101 PHE A CA 1
ATOM 794 C C . PHE A 1 101 ? 0.578 16.161 1.627 1.00 82.00 101 PHE A C 1
ATOM 796 O O . PHE A 1 101 ? 0.223 16.150 0.448 1.00 82.00 101 PHE A O 1
ATOM 803 N N . LYS A 1 102 ? 1.857 16.068 1.985 1.00 82.19 102 LYS A N 1
ATOM 804 C CA . LYS A 1 102 ? 2.936 15.862 1.024 1.00 82.19 102 LYS A CA 1
ATOM 805 C C . LYS A 1 102 ? 3.949 14.886 1.591 1.00 82.19 102 LYS A C 1
ATOM 807 O O . LYS A 1 102 ? 4.467 15.099 2.683 1.00 82.19 102 LYS A O 1
ATOM 812 N N . LEU A 1 103 ? 4.247 13.851 0.815 1.00 87.94 103 LEU A N 1
ATOM 813 C CA . LEU A 1 103 ? 5.350 12.944 1.100 1.00 87.94 103 LEU A CA 1
ATOM 814 C C . LEU A 1 103 ? 6.656 13.544 0.582 1.00 87.94 103 LEU A C 1
ATOM 816 O O . LEU A 1 103 ? 6.720 14.084 -0.527 1.00 87.94 103 LEU A O 1
ATOM 820 N N . THR A 1 104 ? 7.685 13.464 1.412 1.00 88.81 104 THR A N 1
ATOM 821 C CA . THR A 1 104 ? 9.065 13.822 1.088 1.00 88.81 104 THR A CA 1
ATOM 822 C C . THR A 1 104 ? 9.925 12.562 1.007 1.00 88.81 104 THR A C 1
ATOM 824 O O . THR A 1 104 ? 9.442 11.455 1.216 1.00 88.81 104 THR A O 1
ATOM 827 N N . THR A 1 105 ? 11.220 12.718 0.743 1.00 89.44 105 THR A N 1
ATOM 828 C CA . THR A 1 105 ? 12.193 11.616 0.761 1.00 89.44 105 THR A CA 1
ATOM 829 C C . THR A 1 105 ? 12.647 11.213 2.167 1.00 89.44 105 THR A C 1
ATOM 831 O O . THR A 1 105 ? 13.558 10.391 2.283 1.00 89.44 105 THR A O 1
ATOM 834 N N . SER A 1 106 ? 12.069 11.775 3.240 1.00 92.12 106 SER A N 1
ATOM 835 C CA . SER A 1 106 ? 12.442 11.385 4.606 1.00 92.12 106 SER A CA 1
ATOM 836 C C . SER A 1 106 ? 12.125 9.913 4.865 1.00 92.12 106 SER A C 1
ATOM 838 O O . SER A 1 106 ? 11.182 9.359 4.293 1.00 92.12 106 SER A O 1
ATOM 840 N N . GLN A 1 107 ? 12.895 9.284 5.756 1.00 93.12 107 GLN A N 1
ATOM 841 C CA . GLN A 1 107 ? 12.698 7.872 6.077 1.00 93.12 107 GLN A CA 1
ATOM 842 C C . GLN A 1 107 ? 11.279 7.612 6.592 1.00 93.12 107 GLN A C 1
ATOM 844 O O . GLN A 1 107 ? 10.647 6.639 6.203 1.00 93.12 107 GLN A O 1
ATOM 849 N N . GLU A 1 108 ? 10.738 8.509 7.414 1.00 94.81 108 GLU A N 1
ATOM 850 C CA . GLU A 1 108 ? 9.397 8.369 7.974 1.00 94.81 108 GLU A CA 1
ATOM 851 C C . GLU A 1 108 ? 8.298 8.473 6.910 1.00 94.81 108 GLU A C 1
ATOM 853 O O . GLU A 1 108 ? 7.291 7.782 7.025 1.00 94.81 108 GLU A O 1
ATOM 858 N N . ASP A 1 109 ? 8.447 9.321 5.888 1.00 93.50 109 ASP A N 1
ATOM 859 C CA . ASP A 1 109 ? 7.495 9.403 4.768 1.00 93.50 109 ASP A CA 1
ATOM 860 C C . ASP A 1 109 ? 7.583 8.167 3.866 1.00 93.50 109 ASP A C 1
ATOM 862 O O . ASP A 1 109 ? 6.559 7.650 3.416 1.00 93.50 109 ASP A O 1
ATOM 866 N N . PHE A 1 110 ? 8.794 7.660 3.648 1.00 93.81 110 PHE A N 1
ATOM 867 C CA . PHE A 1 110 ? 9.027 6.436 2.893 1.00 93.81 110 PHE A CA 1
ATOM 868 C C . PHE A 1 110 ? 8.432 5.201 3.589 1.00 93.81 110 PHE A C 1
ATOM 870 O O . PHE A 1 110 ? 7.679 4.443 2.972 1.00 93.81 110 PHE A O 1
ATOM 877 N N . GLU A 1 111 ? 8.695 5.024 4.888 1.00 95.44 111 GLU A N 1
ATOM 878 C CA . GLU A 1 111 ? 8.070 3.965 5.690 1.00 95.44 111 GLU A CA 1
ATOM 879 C C . GLU A 1 111 ? 6.552 4.121 5.728 1.00 95.44 111 GLU A C 1
ATOM 881 O O . GLU A 1 111 ? 5.828 3.143 5.560 1.00 95.44 111 GLU A O 1
ATOM 886 N N . PHE A 1 112 ? 6.053 5.354 5.858 1.00 96.19 112 PHE A N 1
ATOM 887 C CA . PHE A 1 112 ? 4.619 5.614 5.837 1.00 96.19 112 PHE A CA 1
ATOM 888 C C . PHE A 1 112 ? 3.967 5.143 4.535 1.00 96.19 112 PHE A C 1
ATOM 890 O O . PHE A 1 112 ? 2.915 4.505 4.569 1.00 96.19 112 PHE A O 1
ATOM 897 N N . LYS A 1 113 ? 4.602 5.397 3.382 1.00 95.94 113 LYS A N 1
ATOM 898 C CA . LYS A 1 113 ? 4.088 4.929 2.091 1.00 95.94 113 LYS A CA 1
ATOM 899 C C . LYS A 1 113 ? 4.045 3.402 2.017 1.00 95.94 113 LYS A C 1
ATOM 901 O O . LYS A 1 113 ? 3.033 2.860 1.577 1.00 95.94 113 LYS A O 1
ATOM 906 N N . LYS A 1 114 ? 5.089 2.704 2.474 1.00 96.50 114 LYS A N 1
ATOM 907 C CA . LYS A 1 114 ? 5.089 1.231 2.542 1.00 96.50 114 LYS A CA 1
ATOM 908 C C . LYS A 1 114 ? 3.992 0.709 3.470 1.00 96.50 114 LYS A C 1
ATOM 910 O O . LYS A 1 114 ? 3.256 -0.201 3.098 1.00 96.50 114 LYS A O 1
ATOM 915 N N . LEU A 1 115 ? 3.825 1.323 4.642 1.00 97.62 115 LEU A N 1
ATOM 916 C CA . LEU A 1 115 ? 2.758 0.970 5.577 1.00 97.62 115 LEU A CA 1
ATOM 917 C C . LEU A 1 115 ? 1.376 1.143 4.946 1.00 97.62 115 LEU A C 1
ATOM 919 O O . LEU A 1 115 ? 0.574 0.225 5.037 1.00 97.62 115 LEU A O 1
ATOM 923 N N . LEU A 1 116 ? 1.117 2.242 4.230 1.00 97.38 116 LEU A N 1
ATOM 924 C CA . LEU A 1 116 ? -0.148 2.436 3.514 1.00 97.38 116 LEU A CA 1
ATOM 925 C C . LEU A 1 116 ? -0.411 1.328 2.483 1.00 97.38 116 LEU A C 1
ATOM 927 O O . LEU A 1 116 ? -1.529 0.821 2.411 1.00 97.38 116 LEU A O 1
ATOM 931 N N . ILE A 1 117 ? 0.606 0.915 1.717 1.00 97.50 117 ILE A N 1
ATOM 932 C CA . ILE A 1 117 ? 0.482 -0.189 0.749 1.00 97.50 117 ILE A CA 1
ATOM 933 C C . ILE A 1 117 ? 0.155 -1.508 1.469 1.00 97.50 117 ILE A C 1
ATOM 935 O O . ILE A 1 117 ? -0.764 -2.219 1.063 1.00 97.50 117 ILE A O 1
ATOM 939 N N . ASN A 1 118 ? 0.845 -1.816 2.570 1.00 97.38 118 ASN A N 1
ATOM 940 C CA . ASN A 1 118 ? 0.549 -2.995 3.391 1.00 97.38 118 ASN A CA 1
ATOM 941 C C . ASN A 1 118 ? -0.866 -2.949 3.980 1.00 97.38 118 ASN A C 1
ATOM 943 O O . ASN A 1 118 ? -1.588 -3.945 3.948 1.00 97.38 118 ASN A O 1
ATOM 947 N N . THR A 1 119 ? -1.290 -1.791 4.481 1.00 96.56 119 THR A N 1
ATOM 948 C CA . THR A 1 119 ? -2.629 -1.596 5.035 1.00 96.56 119 THR A CA 1
ATOM 949 C C . THR A 1 119 ? -3.711 -1.848 3.986 1.00 96.56 119 THR A C 1
ATOM 951 O O . THR A 1 119 ? -4.708 -2.489 4.301 1.00 96.56 119 THR A O 1
ATOM 954 N N . VAL A 1 120 ? -3.511 -1.431 2.730 1.00 96.88 120 VAL A N 1
ATOM 955 C CA . VAL A 1 120 ? -4.430 -1.741 1.617 1.00 96.88 120 VAL A CA 1
ATOM 956 C C . VAL A 1 120 ? -4.581 -3.254 1.421 1.00 96.88 120 VAL A C 1
ATOM 958 O O . VAL A 1 120 ? -5.698 -3.745 1.272 1.00 96.88 120 VAL A O 1
ATOM 961 N N . VAL A 1 121 ? -3.478 -4.008 1.478 1.00 96.75 121 VAL A N 1
ATOM 962 C CA . VAL A 1 121 ? -3.501 -5.479 1.379 1.00 96.75 121 VAL A CA 1
ATOM 963 C C . VAL A 1 121 ? -4.253 -6.114 2.550 1.00 96.75 121 VAL A C 1
ATOM 965 O O . VAL A 1 121 ? -5.029 -7.046 2.341 1.00 96.75 121 VAL A O 1
ATOM 968 N N . ILE A 1 122 ? -4.052 -5.613 3.772 1.00 95.38 122 ILE A N 1
ATOM 969 C CA . ILE A 1 122 ? -4.757 -6.099 4.968 1.00 95.38 122 ILE A CA 1
ATOM 970 C C . ILE A 1 122 ? -6.259 -5.822 4.852 1.00 95.38 122 ILE A C 1
ATOM 972 O O . ILE A 1 122 ? -7.060 -6.731 5.058 1.00 95.38 122 ILE A O 1
ATOM 976 N N . LEU A 1 123 ? -6.639 -4.602 4.459 1.00 94.38 123 LEU A N 1
ATOM 977 C CA . LEU A 1 123 ? -8.036 -4.208 4.272 1.00 94.38 123 LEU A CA 1
ATOM 978 C C . LEU A 1 123 ? -8.743 -5.099 3.245 1.00 94.38 123 LEU A C 1
ATOM 980 O O . LEU A 1 123 ? -9.870 -5.516 3.487 1.00 94.38 123 LEU A O 1
ATOM 984 N N . ASN A 1 124 ? -8.078 -5.468 2.146 1.00 93.69 124 ASN A N 1
ATOM 985 C CA . ASN A 1 124 ? -8.654 -6.327 1.103 1.00 93.69 124 ASN A CA 1
ATOM 986 C C . ASN A 1 124 ? -9.110 -7.715 1.597 1.00 93.69 124 ASN A C 1
ATOM 988 O O . ASN A 1 124 ? -9.851 -8.397 0.897 1.00 93.69 124 ASN A O 1
ATOM 992 N N . ARG A 1 125 ? -8.704 -8.153 2.797 1.00 91.88 125 ARG A N 1
ATOM 993 C CA . ARG A 1 125 ? -9.231 -9.386 3.406 1.00 91.88 125 ARG A CA 1
ATOM 994 C C . ARG A 1 125 ? -10.705 -9.282 3.791 1.00 91.88 125 ARG A C 1
ATOM 996 O O . ARG A 1 125 ? -11.354 -10.310 3.945 1.00 91.88 125 ARG A O 1
ATOM 1003 N N . ASN A 1 126 ? -11.225 -8.068 3.957 1.00 90.19 126 ASN A N 1
ATOM 1004 C CA . ASN A 1 126 ? -12.640 -7.828 4.182 1.00 90.19 126 ASN A CA 1
ATOM 1005 C C . ASN A 1 126 ? -13.350 -7.631 2.824 1.00 90.19 126 ASN A C 1
ATOM 1007 O O . ASN A 1 126 ? -13.076 -6.640 2.139 1.00 90.19 126 ASN A O 1
ATOM 1011 N N . PRO A 1 127 ? -14.287 -8.520 2.434 1.00 85.38 127 PRO A N 1
ATOM 1012 C CA . PRO A 1 127 ? -14.980 -8.440 1.144 1.00 85.38 127 PRO A CA 1
ATOM 1013 C C . PRO A 1 127 ? -15.732 -7.121 0.912 1.00 85.38 127 PRO A C 1
ATOM 1015 O O . PRO A 1 127 ? -15.913 -6.705 -0.231 1.00 85.38 127 PRO A O 1
ATOM 1018 N N . MET A 1 128 ? -16.129 -6.425 1.982 1.00 86.81 128 MET A N 1
ATOM 1019 C CA . MET A 1 128 ? -16.847 -5.148 1.904 1.00 86.81 128 MET A CA 1
ATOM 1020 C C . MET A 1 128 ? -15.962 -3.988 1.421 1.00 86.81 128 MET A C 1
ATOM 1022 O O . MET A 1 128 ? -16.469 -2.899 1.155 1.00 86.81 128 MET A O 1
ATOM 1026 N N . MET A 1 129 ? -14.644 -4.187 1.298 1.00 92.62 129 MET A N 1
ATOM 1027 C CA . MET A 1 129 ? -13.718 -3.138 0.860 1.00 92.62 129 MET A CA 1
ATOM 1028 C C . MET A 1 129 ? -13.717 -2.901 -0.647 1.00 92.62 129 MET A C 1
ATOM 1030 O O . MET A 1 129 ? -13.192 -1.872 -1.068 1.00 92.62 129 MET A O 1
ATOM 1034 N N . GLY A 1 130 ? -14.296 -3.805 -1.448 1.00 90.62 130 GLY A N 1
ATOM 1035 C CA . GLY A 1 130 ? -14.241 -3.748 -2.913 1.00 90.62 130 GLY A CA 1
ATOM 1036 C C . GLY A 1 130 ? -14.655 -2.386 -3.475 1.00 90.62 130 GLY A C 1
ATOM 1037 O O . GLY A 1 130 ? -13.836 -1.695 -4.069 1.00 90.62 130 GLY A O 1
ATOM 1038 N N . GLU A 1 131 ? -15.882 -1.938 -3.191 1.00 91.06 131 GLU A N 1
ATOM 1039 C CA . GLU A 1 131 ? -16.410 -0.659 -3.699 1.00 91.06 131 GLU A CA 1
ATOM 1040 C C . GLU A 1 131 ? -15.569 0.551 -3.251 1.00 91.06 131 GLU A C 1
ATOM 1042 O O . GLU A 1 131 ? -15.313 1.494 -4.011 1.00 91.06 131 GLU A O 1
ATOM 1047 N N . LEU A 1 132 ? -15.088 0.527 -2.008 1.00 93.31 132 LEU A N 1
ATOM 1048 C CA . LEU A 1 132 ? -14.269 1.604 -1.469 1.00 93.31 132 LEU A CA 1
ATOM 1049 C C . LEU A 1 132 ? -12.882 1.647 -2.131 1.00 93.31 132 LEU A C 1
ATOM 1051 O O . LEU A 1 132 ? -12.365 2.722 -2.448 1.00 93.31 132 LEU A O 1
ATOM 1055 N N . MET A 1 133 ? -12.311 0.477 -2.404 1.00 93.94 133 MET A N 1
ATOM 1056 C CA . MET A 1 133 ? -11.065 0.326 -3.139 1.00 93.94 133 MET A CA 1
ATOM 1057 C C . MET A 1 133 ? -11.216 0.829 -4.584 1.00 93.94 133 MET A C 1
ATOM 1059 O O . MET A 1 133 ? -10.395 1.639 -5.025 1.00 93.94 133 MET A O 1
ATOM 1063 N N . SER A 1 134 ? -12.296 0.456 -5.279 1.00 92.75 134 SER A N 1
ATOM 1064 C CA . SER A 1 134 ? -12.615 0.934 -6.631 1.00 92.75 134 SER A CA 1
ATOM 1065 C C . SER A 1 134 ? -12.761 2.459 -6.670 1.00 92.75 134 SER A C 1
ATOM 1067 O O . SER A 1 134 ? -12.087 3.139 -7.447 1.00 92.75 134 SER A O 1
ATOM 1069 N N . SER A 1 135 ? -13.581 3.028 -5.776 1.00 92.12 135 SER A N 1
ATOM 1070 C CA . SER A 1 135 ? -13.859 4.475 -5.734 1.00 92.12 135 SER A CA 1
ATOM 1071 C C . SER A 1 135 ? -12.621 5.327 -5.427 1.00 92.12 135 SER A C 1
ATOM 1073 O O . SER A 1 135 ? -12.496 6.446 -5.927 1.00 92.12 135 SER A O 1
ATOM 1075 N N . SER A 1 136 ? -11.678 4.797 -4.643 1.00 92.88 136 SER A N 1
ATOM 1076 C CA . SER A 1 136 ? -10.413 5.470 -4.319 1.00 92.88 136 SER A CA 1
ATOM 1077 C C . SER A 1 136 ? -9.342 5.361 -5.406 1.00 92.88 136 SER A C 1
ATOM 1079 O O . SER A 1 136 ? -8.326 6.061 -5.331 1.00 92.88 136 SER A O 1
ATOM 1081 N N . ARG A 1 137 ? -9.546 4.473 -6.393 1.00 94.94 137 ARG A N 1
ATOM 1082 C CA . ARG A 1 137 ? -8.594 4.150 -7.465 1.00 94.94 137 ARG A CA 1
ATOM 1083 C C . ARG A 1 137 ? -7.211 3.740 -6.952 1.00 94.94 137 ARG A C 1
ATOM 1085 O O . ARG A 1 137 ? -6.209 3.927 -7.639 1.00 94.94 137 ARG A O 1
ATOM 1092 N N . VAL A 1 138 ? -7.127 3.157 -5.755 1.00 95.81 138 VAL A N 1
ATOM 1093 C CA . VAL A 1 138 ? -5.837 2.776 -5.155 1.00 95.81 138 VAL A CA 1
ATOM 1094 C C . VAL A 1 138 ? -5.071 1.755 -6.002 1.00 95.81 138 VAL A C 1
ATOM 1096 O O . VAL A 1 138 ? -3.848 1.814 -6.069 1.00 95.81 138 VAL A O 1
ATOM 1099 N N . LEU A 1 139 ? -5.766 0.880 -6.737 1.00 96.19 139 LEU A N 1
ATOM 1100 C CA . LEU A 1 139 ? -5.124 -0.034 -7.686 1.00 96.19 139 LEU A CA 1
ATOM 1101 C C . LEU A 1 139 ? -4.440 0.711 -8.830 1.00 96.19 139 LEU A C 1
ATOM 1103 O O . LEU A 1 139 ? -3.314 0.374 -9.180 1.00 96.19 139 LEU A O 1
ATOM 1107 N N . LEU A 1 140 ? -5.076 1.751 -9.375 1.00 95.12 140 LEU A N 1
ATOM 1108 C CA . LEU A 1 140 ? -4.467 2.591 -10.404 1.00 95.12 140 LEU A CA 1
ATOM 1109 C C . LEU A 1 140 ? -3.227 3.319 -9.864 1.00 95.12 140 LEU A C 1
ATOM 1111 O O . LEU A 1 140 ? -2.216 3.395 -10.562 1.00 95.12 140 LEU A O 1
ATOM 1115 N N . ALA A 1 141 ? -3.277 3.795 -8.615 1.00 94.50 141 ALA A N 1
ATOM 1116 C CA . ALA A 1 141 ? -2.117 4.381 -7.946 1.00 94.50 141 ALA A CA 1
ATOM 1117 C C . ALA A 1 141 ? -0.971 3.364 -7.814 1.00 94.50 141 ALA A C 1
ATOM 1119 O O . ALA A 1 141 ? 0.152 3.651 -8.210 1.00 94.50 141 ALA A O 1
ATOM 1120 N N . LEU A 1 142 ? -1.238 2.142 -7.348 1.00 96.00 142 LEU A N 1
ATOM 1121 C CA . LEU A 1 142 ? -0.216 1.090 -7.272 1.00 96.00 142 LEU A CA 1
ATOM 1122 C C . LEU A 1 142 ? 0.339 0.713 -8.654 1.00 96.00 142 LEU A C 1
ATOM 1124 O O . LEU A 1 142 ? 1.543 0.519 -8.803 1.00 96.00 142 LEU A O 1
ATOM 1128 N N . LEU A 1 143 ? -0.514 0.655 -9.680 1.00 94.88 143 LEU A N 1
ATOM 1129 C CA . LEU A 1 143 ? -0.104 0.358 -11.053 1.00 94.88 143 LEU A CA 1
ATOM 1130 C C . LEU A 1 143 ? 0.824 1.428 -11.638 1.00 94.88 143 LEU A C 1
ATOM 1132 O O . LEU A 1 143 ? 1.550 1.125 -12.583 1.00 94.88 143 LEU A O 1
ATOM 1136 N N . SER A 1 144 ? 0.823 2.657 -11.115 1.00 92.31 144 SER A N 1
ATOM 1137 C CA . SER A 1 144 ? 1.732 3.719 -11.572 1.00 92.31 144 SER A CA 1
ATOM 1138 C C . SER A 1 144 ? 3.202 3.467 -11.203 1.00 92.31 144 SER A C 1
ATOM 1140 O O . SER A 1 144 ? 4.095 4.100 -11.756 1.00 92.31 144 SER A O 1
ATOM 1142 N N . TYR A 1 145 ? 3.468 2.494 -10.324 1.00 91.69 145 TYR A N 1
ATOM 1143 C CA . TYR A 1 145 ? 4.815 1.990 -10.061 1.00 91.69 145 TYR A CA 1
ATOM 1144 C C . TYR A 1 145 ? 5.277 0.910 -11.053 1.00 91.69 145 TYR A C 1
ATOM 1146 O O . TYR A 1 145 ? 6.457 0.554 -11.058 1.00 91.69 145 TYR A O 1
ATOM 1154 N N . ILE A 1 146 ? 4.380 0.367 -11.888 1.00 91.44 146 ILE A N 1
ATOM 1155 C CA . ILE A 1 146 ? 4.727 -0.609 -12.934 1.00 91.44 146 ILE A CA 1
ATOM 1156 C C . ILE A 1 146 ? 5.156 0.132 -14.202 1.00 91.44 146 ILE A C 1
ATOM 1158 O O . ILE A 1 146 ? 4.513 0.060 -15.250 1.00 91.44 146 ILE A O 1
ATOM 1162 N N . GLU A 1 147 ? 6.249 0.870 -14.084 1.00 84.69 147 GLU A N 1
ATOM 1163 C CA . GLU A 1 147 ? 6.903 1.568 -15.182 1.00 84.69 147 GLU A CA 1
ATOM 1164 C C . GLU A 1 147 ? 8.423 1.418 -15.017 1.00 84.69 147 GLU A C 1
ATOM 1166 O O . GLU A 1 147 ? 8.913 1.292 -13.888 1.00 84.69 147 GLU A O 1
ATOM 1171 N N . PRO A 1 148 ? 9.204 1.380 -16.112 1.00 75.56 148 PRO A N 1
ATOM 1172 C CA . PRO A 1 148 ? 10.656 1.476 -16.020 1.00 75.56 148 PRO A CA 1
ATOM 1173 C C . PRO A 1 148 ? 11.054 2.674 -15.156 1.00 75.56 148 PRO A C 1
ATOM 1175 O O . PRO A 1 148 ? 10.453 3.740 -15.283 1.00 75.56 148 PRO A O 1
ATOM 1178 N N . LEU A 1 149 ? 12.071 2.514 -14.302 1.00 66.69 149 LEU A N 1
ATOM 1179 C CA . LEU A 1 149 ? 12.569 3.625 -13.487 1.00 66.69 149 LEU A CA 1
ATOM 1180 C C . LEU A 1 149 ? 12.826 4.854 -14.372 1.00 66.69 149 LEU A C 1
ATOM 1182 O O . LEU A 1 149 ? 13.442 4.704 -15.437 1.00 66.69 149 LEU A O 1
ATOM 1186 N N . PRO A 1 150 ? 12.375 6.047 -13.949 1.00 57.25 150 PRO A N 1
ATOM 1187 C CA . PRO A 1 150 ? 12.532 7.260 -14.731 1.00 57.25 150 PRO A CA 1
ATOM 1188 C C . PRO A 1 150 ? 14.019 7.483 -15.025 1.00 57.25 150 PRO A C 1
ATOM 1190 O O . PRO A 1 150 ? 14.819 7.764 -14.130 1.00 57.25 150 PRO A O 1
ATOM 1193 N N . ARG A 1 151 ? 14.419 7.326 -16.294 1.00 50.78 151 ARG A N 1
ATOM 1194 C CA . ARG A 1 151 ? 15.740 7.772 -16.746 1.00 50.78 151 ARG A CA 1
ATOM 1195 C C . ARG A 1 151 ? 15.736 9.292 -16.593 1.00 50.78 151 ARG A C 1
ATOM 1197 O O . ARG A 1 151 ? 14.839 9.950 -17.103 1.00 50.78 151 ARG A O 1
ATOM 1204 N N . LYS A 1 152 ? 16.739 9.857 -15.911 1.00 47.09 152 LYS A N 1
ATOM 1205 C CA . LYS A 1 152 ? 16.898 11.306 -15.636 1.00 47.09 152 LYS A CA 1
ATOM 1206 C C . LYS A 1 152 ? 16.901 12.222 -16.877 1.00 47.09 152 LYS A C 1
ATOM 1208 O O . LYS A 1 152 ? 17.058 13.431 -16.742 1.00 47.09 152 LYS A O 1
ATOM 1213 N N . THR A 1 153 ? 16.775 11.664 -18.072 1.00 40.50 153 THR A N 1
ATOM 1214 C CA . THR A 1 153 ? 16.799 12.360 -19.351 1.00 40.50 153 THR A CA 1
ATOM 1215 C C . THR A 1 153 ? 15.383 12.452 -19.914 1.00 40.50 153 THR A C 1
ATOM 1217 O O . THR A 1 153 ? 14.768 11.433 -20.216 1.00 40.50 153 THR A O 1
ATOM 1220 N N . ASP A 1 154 ? 14.946 13.699 -20.071 1.00 36.00 154 ASP A N 1
ATOM 1221 C CA . ASP A 1 154 ? 13.764 14.198 -20.780 1.00 36.00 154 ASP A CA 1
ATOM 1222 C C . ASP A 1 154 ? 12.438 14.250 -20.013 1.00 36.00 154 ASP A C 1
ATOM 1224 O O . ASP A 1 154 ? 11.674 13.297 -19.924 1.00 36.00 154 ASP A O 1
ATOM 1228 N N . HIS A 1 155 ? 12.150 15.462 -19.520 1.00 39.62 155 HIS A N 1
ATOM 1229 C CA . HIS A 1 155 ? 10.813 16.040 -19.326 1.00 39.62 155 HIS A CA 1
ATOM 1230 C C . HIS A 1 155 ? 9.761 15.200 -18.585 1.00 39.62 155 HIS A C 1
ATOM 1232 O O . HIS A 1 155 ? 8.560 15.419 -18.758 1.00 39.62 155 HIS A O 1
ATOM 1238 N N . GLN A 1 156 ? 10.178 14.281 -17.717 1.00 43.31 156 GLN A N 1
ATOM 1239 C CA . GLN A 1 156 ? 9.232 13.480 -16.959 1.00 43.31 156 GLN A CA 1
ATOM 1240 C C . GLN A 1 156 ? 8.629 14.297 -15.822 1.00 43.31 156 GLN A C 1
ATOM 1242 O O . GLN A 1 156 ? 9.303 14.841 -14.946 1.00 43.31 156 GLN A O 1
ATOM 1247 N N . ILE A 1 157 ? 7.307 14.397 -15.904 1.00 41.81 157 ILE A N 1
ATOM 1248 C CA . ILE A 1 157 ? 6.398 14.851 -14.867 1.00 41.81 157 ILE A CA 1
ATOM 1249 C C . ILE A 1 157 ? 6.895 14.265 -13.542 1.00 41.81 157 ILE A C 1
ATOM 1251 O O . ILE A 1 157 ? 7.068 13.056 -13.442 1.00 41.81 157 ILE A O 1
ATOM 1255 N N . ASN A 1 158 ? 7.140 15.131 -12.554 1.00 44.38 158 ASN A N 1
ATOM 1256 C CA . ASN A 1 158 ? 7.478 14.811 -11.163 1.00 44.38 158 ASN A CA 1
ATOM 1257 C C . ASN A 1 158 ? 6.367 13.972 -10.485 1.00 44.38 158 ASN A C 1
ATOM 1259 O O . ASN A 1 158 ? 5.785 14.410 -9.495 1.00 44.38 158 ASN A O 1
ATOM 1263 N N . THR A 1 159 ? 5.995 12.814 -11.027 1.00 50.41 159 THR A N 1
ATOM 1264 C CA . THR A 1 159 ? 4.964 11.937 -10.462 1.00 50.41 159 THR A CA 1
ATOM 1265 C C . THR A 1 159 ? 5.433 11.322 -9.152 1.00 50.41 159 THR A C 1
ATOM 1267 O O . THR A 1 159 ? 4.605 11.017 -8.302 1.00 50.41 159 THR A O 1
ATOM 1270 N N . PHE A 1 160 ? 6.748 11.230 -8.928 1.00 60.00 160 PHE A N 1
ATOM 1271 C CA . PHE A 1 160 ? 7.304 10.634 -7.722 1.00 60.00 160 PHE A CA 1
ATOM 1272 C C . PHE A 1 160 ? 8.438 11.477 -7.147 1.00 60.00 160 PHE A C 1
ATOM 1274 O O . PHE A 1 160 ? 9.487 11.645 -7.758 1.00 60.00 160 PHE A O 1
ATOM 1281 N N . HIS A 1 161 ? 8.239 11.984 -5.931 1.00 75.94 161 HIS A N 1
ATOM 1282 C CA . HIS A 1 161 ? 9.272 12.683 -5.160 1.00 75.94 161 HIS A CA 1
ATOM 1283 C C . HIS A 1 161 ? 10.313 11.735 -4.536 1.00 75.94 161 HIS A C 1
ATOM 1285 O O . HIS A 1 161 ? 11.122 12.184 -3.733 1.00 75.94 161 HIS A O 1
ATOM 1291 N N . TRP A 1 162 ? 10.294 10.444 -4.871 1.00 86.94 162 TRP A N 1
ATOM 1292 C CA . TRP A 1 162 ? 11.193 9.433 -4.318 1.00 86.94 162 TRP A CA 1
ATOM 1293 C C . TRP A 1 162 ? 12.560 9.471 -5.001 1.00 86.94 162 TRP A C 1
ATOM 1295 O O . TRP A 1 162 ? 12.658 9.721 -6.201 1.00 86.94 162 TRP A O 1
ATOM 1305 N N . ASN A 1 163 ? 13.625 9.191 -4.249 1.00 86.19 163 ASN A N 1
ATOM 1306 C CA . ASN A 1 163 ? 14.916 8.909 -4.878 1.00 86.19 163 ASN A CA 1
ATOM 1307 C C . ASN A 1 163 ? 14.891 7.529 -5.572 1.00 86.19 163 ASN A C 1
ATOM 1309 O O . ASN A 1 163 ? 13.991 6.729 -5.328 1.00 86.19 163 ASN A O 1
ATOM 1313 N N . GLU A 1 164 ? 15.874 7.244 -6.431 1.00 83.44 164 GLU A N 1
ATOM 1314 C CA . GLU A 1 164 ? 15.922 6.003 -7.230 1.00 83.44 164 GLU A CA 1
ATOM 1315 C C . GLU A 1 164 ? 15.830 4.736 -6.360 1.00 83.44 164 GLU A C 1
ATOM 1317 O O . GLU A 1 164 ? 15.064 3.827 -6.668 1.00 83.44 164 GLU A O 1
ATOM 1322 N N . SER A 1 165 ? 16.543 4.724 -5.230 1.00 85.12 165 SER A N 1
ATOM 1323 C CA . SER A 1 165 ? 16.561 3.628 -4.252 1.00 85.12 165 SER A CA 1
ATOM 1324 C C . SER A 1 165 ? 15.176 3.385 -3.631 1.00 85.12 165 SER A C 1
ATOM 1326 O O . SER A 1 165 ? 14.658 2.268 -3.633 1.00 85.12 165 SER A O 1
ATOM 1328 N N . GLN A 1 166 ? 14.531 4.456 -3.163 1.00 89.69 166 GLN A N 1
ATOM 1329 C CA . GLN A 1 166 ? 13.186 4.416 -2.585 1.00 89.69 166 GLN A CA 1
ATOM 1330 C C . GLN A 1 166 ? 12.131 4.025 -3.623 1.00 89.69 166 GLN A C 1
ATOM 1332 O O . GLN A 1 166 ? 11.212 3.269 -3.314 1.00 89.69 166 GLN A O 1
ATOM 1337 N N . TYR A 1 167 ? 12.243 4.528 -4.854 1.00 89.12 167 TYR A N 1
ATOM 1338 C CA . TYR A 1 167 ? 11.319 4.163 -5.921 1.00 89.12 167 TYR A CA 1
ATOM 1339 C C . TYR A 1 167 ? 11.448 2.683 -6.282 1.00 89.12 167 TYR A C 1
ATOM 1341 O O . TYR A 1 167 ? 10.428 2.013 -6.413 1.00 89.12 167 TYR A O 1
ATOM 1349 N N . GLU A 1 168 ? 12.674 2.158 -6.395 1.00 88.44 168 GLU A N 1
ATOM 1350 C CA . GLU A 1 168 ? 12.911 0.730 -6.630 1.00 88.44 168 GLU A CA 1
ATOM 1351 C C . GLU A 1 168 ? 12.229 -0.131 -5.554 1.00 88.44 168 GLU A C 1
ATOM 1353 O O . GLU A 1 168 ? 11.513 -1.081 -5.880 1.00 88.44 168 GLU A O 1
ATOM 1358 N N . ASP A 1 169 ? 12.376 0.241 -4.282 1.00 90.56 169 ASP A N 1
ATOM 1359 C CA . ASP A 1 169 ? 11.717 -0.449 -3.172 1.00 90.56 169 ASP A CA 1
ATOM 1360 C C . ASP A 1 169 ? 10.189 -0.389 -3.265 1.00 90.56 169 ASP A C 1
ATOM 1362 O O . ASP A 1 169 ? 9.512 -1.415 -3.157 1.00 90.56 169 ASP A O 1
ATOM 1366 N N . LEU A 1 170 ? 9.628 0.803 -3.488 1.00 92.94 170 LEU A N 1
ATOM 1367 C CA . LEU A 1 170 ? 8.180 0.984 -3.612 1.00 92.94 170 LEU A CA 1
ATOM 1368 C C . LEU A 1 170 ? 7.617 0.250 -4.826 1.00 92.94 170 LEU A C 1
ATOM 1370 O O . LEU A 1 170 ? 6.514 -0.280 -4.744 1.00 92.94 170 LEU A O 1
ATOM 1374 N N . GLN A 1 171 ? 8.376 0.157 -5.915 1.00 93.06 171 GLN A N 1
ATOM 1375 C CA . GLN A 1 171 ? 8.006 -0.619 -7.090 1.00 93.06 171 GLN A CA 1
ATOM 1376 C C . GLN A 1 171 ? 7.902 -2.110 -6.770 1.00 93.06 171 GLN A C 1
ATOM 1378 O O . GLN A 1 171 ? 6.888 -2.738 -7.086 1.00 93.06 171 GLN A O 1
ATOM 1383 N N . LEU A 1 172 ? 8.910 -2.687 -6.113 1.00 93.38 172 LEU A N 1
ATOM 1384 C CA . LEU A 1 172 ? 8.859 -4.091 -5.696 1.00 93.38 172 LEU A CA 1
ATOM 1385 C C . LEU A 1 172 ? 7.714 -4.334 -4.705 1.00 93.38 172 LEU A C 1
ATOM 1387 O O . LEU A 1 172 ? 7.007 -5.339 -4.803 1.00 93.38 172 LEU A O 1
ATOM 1391 N N . HIS A 1 173 ? 7.490 -3.390 -3.793 1.00 95.25 173 HIS A N 1
ATOM 1392 C CA . HIS A 1 173 ? 6.413 -3.455 -2.814 1.00 95.25 173 HIS A CA 1
ATOM 1393 C C . HIS A 1 173 ? 5.021 -3.369 -3.466 1.00 95.25 173 HIS A C 1
ATOM 1395 O O . HIS A 1 173 ? 4.132 -4.157 -3.140 1.00 95.25 173 HIS A O 1
ATOM 1401 N N . ALA A 1 174 ? 4.841 -2.486 -4.451 1.00 96.69 174 ALA A N 1
ATOM 1402 C CA . ALA A 1 174 ? 3.611 -2.362 -5.227 1.00 96.69 174 ALA A CA 1
ATOM 1403 C C . ALA A 1 174 ? 3.334 -3.622 -6.058 1.00 96.69 174 ALA A C 1
ATOM 1405 O O . ALA A 1 174 ? 2.209 -4.117 -6.043 1.00 96.69 174 ALA A O 1
ATOM 1406 N N . LEU A 1 175 ? 4.346 -4.199 -6.720 1.00 96.62 175 LEU A N 1
ATOM 1407 C CA . LEU A 1 175 ? 4.202 -5.476 -7.434 1.00 96.62 175 LEU A CA 1
ATOM 1408 C C . LEU A 1 175 ? 3.768 -6.607 -6.489 1.00 96.62 175 LEU A C 1
ATOM 1410 O O . LEU A 1 175 ? 2.906 -7.416 -6.840 1.00 96.62 175 LEU A O 1
ATOM 1414 N N . ALA A 1 176 ? 4.338 -6.655 -5.280 1.00 96.94 176 ALA A N 1
ATOM 1415 C CA . ALA A 1 176 ? 3.950 -7.617 -4.253 1.00 96.94 176 ALA A CA 1
ATOM 1416 C C . ALA A 1 176 ? 2.474 -7.455 -3.860 1.00 96.94 176 ALA A C 1
ATOM 1418 O O . ALA A 1 176 ? 1.723 -8.431 -3.889 1.00 96.94 176 ALA A O 1
ATOM 1419 N N . ALA A 1 177 ? 2.050 -6.228 -3.550 1.00 97.62 177 ALA A N 1
ATOM 1420 C CA . ALA A 1 177 ? 0.672 -5.920 -3.182 1.00 97.62 177 ALA A CA 1
ATOM 1421 C C . ALA A 1 177 ? -0.307 -6.248 -4.318 1.00 97.62 177 ALA A C 1
ATOM 1423 O O . ALA A 1 177 ? -1.301 -6.941 -4.108 1.00 97.62 177 ALA A O 1
ATOM 1424 N N . LEU A 1 178 ? 0.006 -5.840 -5.548 1.00 97.44 178 LEU A N 1
ATOM 1425 C CA . LEU A 1 178 ? -0.822 -6.101 -6.726 1.00 97.44 178 LEU A CA 1
ATOM 1426 C C . LEU A 1 178 ? -0.995 -7.595 -7.007 1.00 97.44 178 LEU A C 1
ATOM 1428 O O . LEU A 1 178 ? -2.065 -7.994 -7.464 1.00 97.44 178 LEU A O 1
ATOM 1432 N N . SER A 1 179 ? 0.002 -8.428 -6.680 1.00 96.50 179 SER A N 1
ATOM 1433 C CA . SER A 1 179 ? -0.125 -9.887 -6.810 1.00 96.50 179 SER A CA 1
ATOM 1434 C C . SER A 1 179 ? -1.232 -10.475 -5.933 1.00 96.50 179 SER A C 1
ATOM 1436 O O . SER A 1 179 ? -1.768 -11.527 -6.271 1.00 96.50 179 SER A O 1
ATOM 1438 N N . ILE A 1 180 ? -1.607 -9.783 -4.855 1.00 95.62 180 ILE A N 1
ATOM 1439 C CA . ILE A 1 180 ? -2.698 -10.160 -3.954 1.00 95.62 180 ILE A CA 1
ATOM 1440 C C . ILE A 1 180 ? -4.001 -9.461 -4.361 1.00 95.62 180 ILE A C 1
ATOM 1442 O O . ILE A 1 180 ? -5.058 -10.083 -4.367 1.00 95.62 180 ILE A O 1
ATOM 1446 N N . LEU A 1 181 ? -3.943 -8.176 -4.718 1.00 95.69 181 LEU A N 1
ATOM 1447 C CA . LEU A 1 181 ? -5.136 -7.346 -4.916 1.00 95.69 181 LEU A CA 1
ATOM 1448 C C . LEU A 1 181 ? -5.828 -7.559 -6.273 1.00 95.69 181 LEU A C 1
ATOM 1450 O O . LEU A 1 181 ? -7.052 -7.683 -6.330 1.00 95.69 181 LEU A O 1
ATOM 1454 N N . LEU A 1 182 ? -5.065 -7.617 -7.371 1.00 94.50 182 LEU A N 1
ATOM 1455 C CA . LEU A 1 182 ? -5.631 -7.702 -8.726 1.00 94.50 182 LEU A CA 1
ATOM 1456 C C . LEU A 1 182 ? -6.475 -8.963 -8.985 1.00 94.50 182 LEU A C 1
ATOM 1458 O O . LEU A 1 182 ? -7.511 -8.825 -9.634 1.00 94.50 182 LEU A O 1
ATOM 1462 N N . PRO A 1 183 ? -6.119 -10.160 -8.468 1.00 93.06 183 PRO A N 1
ATOM 1463 C CA . PRO A 1 183 ? -6.981 -11.345 -8.533 1.00 93.06 183 PRO A CA 1
ATOM 1464 C C . PRO A 1 183 ? -8.430 -11.124 -8.072 1.00 93.06 183 PRO A C 1
ATOM 1466 O O . PRO A 1 183 ? -9.346 -11.762 -8.589 1.00 93.06 183 PRO A O 1
ATOM 1469 N N . HIS A 1 184 ? -8.640 -10.203 -7.129 1.00 90.25 184 HIS A N 1
ATOM 1470 C CA . HIS A 1 184 ? -9.945 -9.892 -6.547 1.00 90.25 184 HIS A CA 1
ATOM 1471 C C . HIS A 1 184 ? -10.653 -8.715 -7.245 1.00 90.25 184 HIS A C 1
ATOM 1473 O O . HIS A 1 184 ? -11.795 -8.416 -6.916 1.00 90.25 184 HIS A O 1
ATOM 1479 N N . SER A 1 185 ? -9.997 -8.057 -8.210 1.00 91.50 185 SER A N 1
ATOM 1480 C CA . SER A 1 185 ? -10.437 -6.788 -8.818 1.00 91.50 185 SER A CA 1
ATOM 1481 C C . SER A 1 185 ? -10.386 -6.855 -10.349 1.00 91.50 185 SER A C 1
ATOM 1483 O O . SER A 1 185 ? -9.650 -6.123 -11.015 1.00 91.50 185 SER A O 1
ATOM 1485 N N . LEU A 1 186 ? -11.124 -7.811 -10.925 1.00 90.12 186 LEU A N 1
ATOM 1486 C CA . LEU A 1 186 ? -11.083 -8.083 -12.368 1.00 90.12 186 LEU A CA 1
ATOM 1487 C C . LEU A 1 186 ? -11.652 -6.935 -13.212 1.00 90.12 186 LEU A C 1
ATOM 1489 O O . LEU A 1 186 ? -11.172 -6.711 -14.319 1.00 90.12 186 LEU A O 1
ATOM 1493 N N . SER A 1 187 ? -12.639 -6.195 -12.705 1.00 91.75 187 SER A N 1
ATOM 1494 C CA . SER A 1 187 ? -13.171 -4.997 -13.369 1.00 91.75 187 SER A CA 1
ATOM 1495 C C . SER A 1 187 ? -12.063 -3.986 -13.657 1.00 91.75 187 SER A C 1
ATOM 1497 O O . SER A 1 187 ? -11.849 -3.596 -14.803 1.00 91.75 187 SER A O 1
ATOM 1499 N N . GLU A 1 188 ? -11.295 -3.645 -12.629 1.00 93.56 188 GLU A N 1
ATOM 1500 C CA . GLU A 1 188 ? -10.183 -2.704 -12.676 1.00 93.56 188 GLU A CA 1
ATOM 1501 C C . GLU A 1 188 ? -9.017 -3.247 -13.497 1.00 93.56 188 GLU A C 1
ATOM 1503 O O . GLU A 1 188 ? -8.335 -2.489 -14.184 1.00 93.56 188 GLU A O 1
ATOM 1508 N N . TYR A 1 189 ? -8.793 -4.564 -13.463 1.00 92.94 189 TYR A N 1
ATOM 1509 C CA . TYR A 1 189 ? -7.790 -5.213 -14.303 1.00 92.94 189 TYR A CA 1
ATOM 1510 C C . TYR A 1 189 ? -8.014 -4.906 -15.792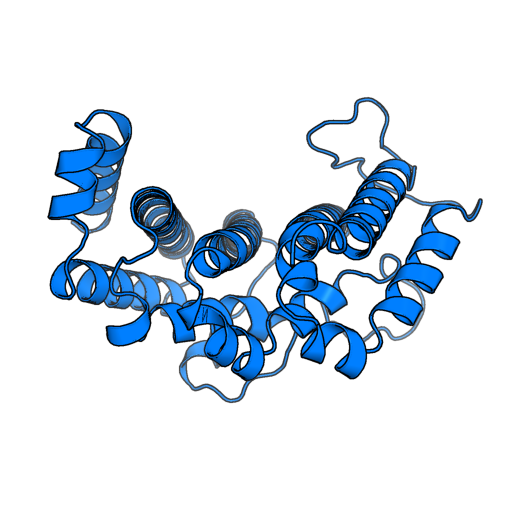 1.00 92.94 189 TYR A C 1
ATOM 1512 O O . TYR A 1 189 ? -7.068 -4.544 -16.501 1.00 92.94 189 TYR A O 1
ATOM 1520 N N . PHE A 1 190 ? -9.262 -5.031 -16.257 1.00 93.12 190 PHE A N 1
ATOM 1521 C CA . PHE A 1 190 ? -9.622 -4.728 -17.640 1.00 93.12 190 PHE A CA 1
ATOM 1522 C C . PHE A 1 190 ? -9.675 -3.222 -17.902 1.00 93.12 190 PHE A C 1
ATOM 1524 O O . PHE A 1 190 ? -9.100 -2.767 -18.889 1.00 93.12 190 PHE A O 1
ATOM 1531 N N . GLU A 1 191 ? -10.305 -2.447 -17.013 1.00 95.12 191 GLU A N 1
ATOM 1532 C CA . GLU A 1 191 ? -10.448 -0.992 -17.162 1.00 95.12 191 GLU A CA 1
ATOM 1533 C C . GLU A 1 191 ? -9.089 -0.287 -17.281 1.00 95.12 191 GLU A C 1
ATOM 1535 O O . GLU A 1 191 ? -8.912 0.594 -18.122 1.00 95.12 191 GLU A O 1
ATOM 1540 N N . TYR A 1 192 ? -8.102 -0.696 -16.481 1.00 94.44 192 TYR A N 1
ATOM 1541 C CA . TYR A 1 192 ? -6.786 -0.056 -16.448 1.00 94.44 192 TYR A CA 1
ATOM 1542 C C . TYR A 1 192 ? -5.775 -0.647 -17.440 1.00 94.44 192 TYR A C 1
ATOM 1544 O O . TYR A 1 192 ? -4.609 -0.242 -17.431 1.00 94.44 192 TYR A O 1
ATOM 1552 N N . GLY A 1 193 ? -6.182 -1.596 -18.293 1.00 93.31 193 GLY A N 1
ATOM 1553 C CA . GLY A 1 193 ? -5.301 -2.194 -19.300 1.00 93.31 193 GLY A CA 1
ATOM 1554 C C . GLY A 1 193 ? -4.078 -2.888 -18.690 1.00 93.31 193 GLY A C 1
ATOM 1555 O O . GLY A 1 193 ? -2.964 -2.785 -19.214 1.00 93.31 193 GLY A O 1
ATOM 1556 N N . VAL A 1 194 ? -4.269 -3.574 -17.557 1.00 94.31 194 VAL A N 1
ATOM 1557 C CA . VAL A 1 194 ? -3.171 -4.131 -16.751 1.00 94.31 194 VAL A CA 1
ATOM 1558 C C . VAL A 1 194 ? -2.327 -5.128 -17.544 1.00 94.31 194 VAL A C 1
ATOM 1560 O O . VAL A 1 194 ? -1.106 -5.134 -17.398 1.00 94.31 194 VAL A O 1
ATOM 1563 N N . SER A 1 195 ? -2.937 -5.926 -18.428 1.00 93.06 195 SER A N 1
ATOM 1564 C CA . SER A 1 195 ? -2.220 -6.892 -19.273 1.00 93.06 195 SER A CA 1
ATOM 1565 C C . SER A 1 195 ? -1.115 -6.225 -20.094 1.00 93.06 195 SER A C 1
ATOM 1567 O O . SER A 1 195 ? 0.034 -6.657 -20.047 1.00 93.06 195 SER A O 1
ATOM 1569 N N . THR A 1 196 ? -1.441 -5.138 -20.798 1.00 92.69 196 THR A N 1
ATOM 1570 C CA . THR A 1 196 ? -0.484 -4.408 -21.640 1.00 92.69 196 THR A CA 1
ATOM 1571 C C . THR A 1 196 ? 0.636 -3.810 -20.799 1.00 92.69 196 THR A C 1
ATOM 1573 O O . THR A 1 196 ? 1.806 -3.952 -21.146 1.00 92.69 196 THR A O 1
ATOM 1576 N N . ARG A 1 197 ? 0.299 -3.203 -19.653 1.00 93.25 197 ARG A N 1
ATOM 1577 C CA . ARG A 1 197 ? 1.294 -2.617 -18.744 1.00 93.25 197 ARG A CA 1
ATOM 1578 C C . ARG A 1 197 ? 2.277 -3.666 -18.220 1.00 93.25 197 ARG A C 1
ATOM 1580 O O . ARG A 1 197 ? 3.481 -3.435 -18.237 1.00 93.25 197 ARG A O 1
ATOM 1587 N N . LEU A 1 198 ? 1.776 -4.829 -17.802 1.00 94.62 198 LEU A N 1
ATOM 1588 C CA . LEU A 1 198 ? 2.617 -5.919 -17.306 1.00 94.62 198 LEU A CA 1
ATOM 1589 C C . LEU A 1 198 ? 3.510 -6.521 -18.389 1.00 94.62 198 LEU A C 1
ATOM 1591 O O . LEU A 1 198 ? 4.652 -6.858 -18.094 1.00 94.62 198 LEU A O 1
ATOM 1595 N N . LEU A 1 199 ? 3.019 -6.650 -19.624 1.00 94.19 199 LEU A N 1
ATOM 1596 C CA . LEU A 1 199 ? 3.818 -7.169 -20.736 1.00 94.19 199 LEU A CA 1
ATOM 1597 C C . LEU A 1 199 ? 4.960 -6.217 -21.110 1.00 94.19 199 LEU A C 1
ATOM 1599 O O . LEU A 1 199 ? 6.094 -6.668 -21.238 1.00 94.19 199 LEU A O 1
ATOM 1603 N N . LEU A 1 200 ? 4.688 -4.911 -21.196 1.00 92.88 200 LEU A N 1
ATOM 1604 C CA . LEU A 1 200 ? 5.721 -3.897 -21.446 1.00 92.88 200 LEU A CA 1
ATOM 1605 C C . LEU A 1 200 ? 6.754 -3.852 -20.313 1.00 92.88 200 LEU A C 1
ATOM 1607 O O . LEU A 1 200 ? 7.959 -3.779 -20.550 1.00 92.88 200 LEU A O 1
ATOM 1611 N N . PHE A 1 201 ? 6.294 -3.938 -19.063 1.00 93.56 201 PHE A N 1
ATOM 1612 C CA . PHE A 1 201 ? 7.195 -3.986 -17.918 1.00 93.56 201 PHE A CA 1
ATOM 1613 C C . PHE A 1 201 ? 8.041 -5.262 -17.916 1.00 93.56 201 PHE A C 1
ATOM 1615 O O . PHE A 1 201 ? 9.247 -5.201 -17.697 1.00 93.56 201 PHE A O 1
ATOM 1622 N N . TYR A 1 202 ? 7.443 -6.413 -18.227 1.00 94.75 202 TYR A N 1
ATOM 1623 C CA . TYR A 1 202 ? 8.158 -7.677 -18.372 1.00 94.75 202 TYR A CA 1
ATOM 1624 C C . TYR A 1 202 ? 9.244 -7.600 -19.451 1.00 94.75 202 TYR A C 1
ATOM 1626 O O . TYR A 1 202 ? 10.388 -7.961 -19.170 1.00 94.75 202 TYR A O 1
ATOM 1634 N N . GLU A 1 203 ? 8.921 -7.073 -20.635 1.00 93.44 203 GLU A N 1
ATOM 1635 C CA . GLU A 1 203 ? 9.883 -6.840 -21.717 1.00 93.44 203 GLU A CA 1
ATOM 1636 C C . GLU A 1 203 ? 11.067 -5.991 -21.234 1.00 93.44 203 GLU A C 1
ATOM 1638 O O . GLU A 1 203 ? 12.228 -6.365 -21.417 1.00 93.44 203 GLU A O 1
ATOM 1643 N N . TRP A 1 204 ? 10.791 -4.906 -20.506 1.00 91.25 204 TRP A N 1
ATOM 1644 C CA . TRP A 1 204 ? 11.841 -4.097 -19.893 1.00 91.25 204 TRP A CA 1
ATOM 1645 C C . TRP A 1 204 ? 12.691 -4.886 -18.884 1.00 91.25 204 TRP A C 1
ATOM 1647 O O . TRP A 1 204 ? 13.911 -4.708 -18.850 1.00 91.25 204 TRP A O 1
ATOM 1657 N N . THR A 1 205 ? 12.098 -5.770 -18.072 1.00 90.62 205 THR A N 1
ATOM 1658 C CA . THR A 1 205 ? 12.858 -6.561 -17.083 1.00 90.62 205 THR A CA 1
ATOM 1659 C C . THR A 1 205 ? 13.810 -7.585 -17.702 1.00 90.62 205 THR A C 1
ATOM 1661 O O . THR A 1 205 ? 14.805 -7.934 -17.065 1.00 90.62 205 THR A O 1
ATOM 1664 N N . ILE A 1 206 ? 13.535 -8.055 -18.924 1.00 91.69 206 ILE A N 1
ATOM 1665 C CA . ILE A 1 206 ? 14.396 -9.001 -19.654 1.00 91.69 206 ILE A CA 1
ATOM 1666 C C . ILE A 1 206 ? 15.348 -8.311 -20.641 1.00 91.69 206 ILE A C 1
ATOM 1668 O O . ILE A 1 206 ? 16.258 -8.964 -21.160 1.00 91.69 206 ILE A O 1
ATOM 1672 N N . SER A 1 207 ? 15.162 -7.011 -20.898 1.00 89.50 207 SER A N 1
ATOM 1673 C CA . SER A 1 207 ? 16.045 -6.256 -21.785 1.00 89.50 207 SER A CA 1
ATOM 1674 C C . SER A 1 207 ? 17.461 -6.175 -21.209 1.00 89.50 207 SER A C 1
ATOM 1676 O O . SER A 1 207 ? 17.656 -6.000 -20.001 1.00 89.50 207 SER A O 1
ATOM 1678 N N . GLN A 1 208 ? 18.453 -6.273 -22.095 1.00 82.31 208 GLN A N 1
ATOM 1679 C CA . GLN A 1 208 ? 19.883 -6.248 -21.758 1.00 82.31 208 GLN A CA 1
ATOM 1680 C C . GLN A 1 208 ? 20.421 -4.828 -21.512 1.00 82.31 208 GLN A C 1
ATOM 1682 O O . GLN A 1 208 ? 21.630 -4.637 -21.413 1.00 82.31 208 GLN A O 1
ATOM 1687 N N . ASP A 1 209 ? 19.538 -3.829 -21.438 1.00 80.69 209 ASP A N 1
ATOM 1688 C CA . ASP A 1 209 ? 19.938 -2.447 -21.194 1.00 80.69 209 ASP A CA 1
ATOM 1689 C C . ASP A 1 209 ? 20.655 -2.313 -19.852 1.00 80.69 209 ASP A C 1
ATOM 1691 O O . ASP A 1 209 ? 20.220 -2.891 -18.848 1.00 80.69 209 ASP A O 1
ATOM 1695 N N . GLU A 1 210 ? 21.691 -1.470 -19.816 1.00 71.56 210 GLU A N 1
ATOM 1696 C CA . GLU A 1 210 ? 22.329 -1.081 -18.564 1.00 71.56 210 GLU A CA 1
ATOM 1697 C C . GLU A 1 210 ? 21.281 -0.543 -17.586 1.00 71.56 210 GLU A C 1
ATOM 1699 O O . GLU A 1 210 ? 20.494 0.363 -17.883 1.00 71.56 210 GLU A O 1
ATOM 1704 N N . TYR A 1 211 ? 21.279 -1.127 -16.396 1.00 74.94 211 TYR A N 1
ATOM 1705 C CA . TYR A 1 211 ? 20.373 -0.777 -15.323 1.00 74.94 211 TYR A CA 1
ATOM 1706 C C . TYR A 1 211 ? 21.199 -0.541 -14.074 1.00 74.94 211 TYR A C 1
ATOM 1708 O O . TYR A 1 211 ? 21.898 -1.438 -13.610 1.00 74.94 211 TYR A O 1
ATOM 1716 N N . LYS A 1 212 ? 21.143 0.684 -13.558 1.00 71.88 212 LYS A N 1
ATOM 1717 C CA . LYS A 1 212 ? 21.772 1.047 -12.293 1.00 71.88 212 LYS A CA 1
ATOM 1718 C C . LYS A 1 212 ? 20.734 0.854 -11.206 1.00 71.88 212 LYS A C 1
ATOM 1720 O O . LYS A 1 212 ? 19.711 1.529 -11.217 1.00 71.88 212 LYS A O 1
ATOM 1725 N N . SER A 1 213 ? 20.987 -0.100 -10.320 1.00 74.62 213 SER A N 1
ATOM 1726 C CA . SER A 1 213 ? 20.112 -0.361 -9.185 1.00 74.62 213 SER A CA 1
ATOM 1727 C C . SER A 1 213 ? 20.896 -0.516 -7.909 1.00 74.62 213 SER A C 1
ATOM 1729 O O . SER A 1 213 ? 21.976 -1.117 -7.895 1.00 74.62 213 SER A O 1
ATOM 1731 N N . GLU A 1 214 ? 20.315 -0.007 -6.830 1.00 72.31 214 GLU A N 1
ATOM 1732 C CA . GLU A 1 214 ? 20.914 -0.062 -5.498 1.00 72.31 214 GLU A CA 1
ATOM 1733 C C . GLU A 1 214 ? 20.792 -1.464 -4.889 1.00 72.31 214 GLU A C 1
ATOM 1735 O O . GLU A 1 214 ? 21.558 -1.835 -3.991 1.00 72.31 214 GLU A O 1
ATOM 1740 N N . GLY A 1 215 ? 19.923 -2.296 -5.481 1.00 63.97 215 GLY A N 1
ATOM 1741 C CA . GLY A 1 215 ? 19.794 -3.713 -5.171 1.00 63.97 215 GLY A CA 1
ATOM 1742 C C . GLY A 1 215 ? 18.873 -3.974 -3.986 1.00 63.97 215 GLY A C 1
ATOM 1743 O O . GLY A 1 215 ? 19.091 -4.952 -3.270 1.00 63.97 215 GLY A O 1
ATOM 1744 N N . ASN A 1 216 ? 17.851 -3.136 -3.791 1.00 64.94 216 ASN A N 1
ATOM 1745 C CA . ASN A 1 216 ? 16.933 -3.198 -2.652 1.00 64.94 216 ASN A CA 1
ATOM 1746 C C . ASN A 1 216 ? 15.906 -4.338 -2.762 1.00 64.94 216 ASN A C 1
ATOM 1748 O O . ASN A 1 216 ? 14.697 -4.156 -2.727 1.00 64.94 216 ASN A O 1
ATOM 1752 N N . SER A 1 217 ? 16.372 -5.573 -2.907 1.00 57.69 217 SER A N 1
ATOM 1753 C CA . SER A 1 217 ? 15.515 -6.731 -2.679 1.00 57.69 217 SER A CA 1
ATOM 1754 C C . SER A 1 217 ? 15.796 -7.273 -1.293 1.00 57.69 217 SER A C 1
ATOM 1756 O O . SER A 1 217 ? 16.871 -7.819 -1.046 1.00 57.69 217 SER A O 1
ATOM 1758 N N . PHE A 1 218 ? 14.786 -7.185 -0.424 1.00 49.78 218 PHE A N 1
ATOM 1759 C CA . PHE A 1 218 ? 14.777 -7.717 0.946 1.00 49.78 218 PHE A CA 1
ATOM 1760 C C . PHE A 1 218 ? 15.284 -9.174 1.041 1.00 49.78 218 PHE A C 1
ATOM 1762 O O . PHE A 1 218 ? 15.784 -9.593 2.079 1.00 49.78 218 PHE A O 1
ATOM 1769 N N . PHE A 1 219 ? 15.211 -9.941 -0.059 1.00 45.91 219 PHE A N 1
ATOM 1770 C CA . PHE A 1 219 ? 15.617 -11.348 -0.128 1.00 45.91 219 PHE A CA 1
ATOM 1771 C C . PHE A 1 219 ? 16.745 -11.672 -1.128 1.00 45.91 219 PHE A C 1
ATOM 1773 O O . PHE A 1 219 ? 17.049 -12.851 -1.309 1.00 45.91 219 PHE A O 1
ATOM 1780 N N . ALA A 1 220 ? 17.378 -10.701 -1.805 1.00 46.50 220 ALA A N 1
ATOM 1781 C CA . ALA A 1 220 ? 18.397 -11.021 -2.819 1.00 46.50 220 ALA A CA 1
ATOM 1782 C C . ALA A 1 220 ? 19.795 -10.488 -2.474 1.00 46.50 220 ALA A C 1
ATOM 1784 O O . ALA A 1 220 ? 20.100 -9.313 -2.658 1.00 46.50 220 ALA A O 1
ATOM 1785 N N . LYS A 1 221 ? 20.705 -11.397 -2.102 1.00 46.78 221 LYS A N 1
ATOM 1786 C CA . LYS A 1 221 ? 22.146 -11.163 -2.279 1.00 46.78 221 LYS A CA 1
ATOM 1787 C C . LYS A 1 221 ? 22.436 -11.050 -3.786 1.00 46.78 221 LYS A C 1
ATOM 1789 O O . LYS A 1 221 ? 22.051 -11.936 -4.546 1.00 46.78 221 LYS A O 1
ATOM 1794 N N . GLY A 1 222 ? 23.108 -9.978 -4.215 1.00 56.31 222 GLY A N 1
ATOM 1795 C CA . GLY A 1 222 ? 23.548 -9.798 -5.611 1.00 56.31 222 GLY A CA 1
ATOM 1796 C C . GLY A 1 222 ? 22.523 -9.173 -6.570 1.00 56.31 222 GLY A C 1
ATOM 1797 O O . GLY A 1 222 ? 22.569 -9.458 -7.762 1.00 56.31 222 GLY A O 1
ATOM 1798 N N . GLY A 1 223 ? 21.590 -8.352 -6.068 1.00 62.91 223 GLY A N 1
ATOM 1799 C CA . GLY A 1 223 ? 20.573 -7.670 -6.888 1.00 62.91 223 GLY A CA 1
ATOM 1800 C C . GLY A 1 223 ? 21.016 -6.358 -7.551 1.00 62.91 223 GLY A C 1
ATOM 1801 O O . GLY A 1 223 ? 20.321 -5.885 -8.449 1.00 62.91 223 GLY A O 1
ATOM 1802 N N . ARG A 1 224 ? 22.154 -5.784 -7.135 1.00 74.00 224 ARG A N 1
ATOM 1803 C CA . ARG A 1 224 ? 22.680 -4.518 -7.674 1.00 74.00 224 ARG A CA 1
ATOM 1804 C C . ARG A 1 224 ? 22.931 -4.595 -9.170 1.00 74.00 224 ARG A C 1
ATOM 1806 O O . ARG A 1 224 ? 23.489 -5.576 -9.653 1.00 74.00 224 ARG A O 1
ATOM 1813 N N . ASN A 1 225 ? 22.576 -3.525 -9.866 1.00 75.75 225 ASN A N 1
ATOM 1814 C CA . ASN A 1 225 ? 22.669 -3.386 -11.316 1.00 75.75 225 ASN A CA 1
ATOM 1815 C C . ASN A 1 225 ? 21.937 -4.483 -12.111 1.00 75.75 225 ASN A C 1
ATOM 1817 O O . ASN A 1 225 ? 22.324 -4.819 -13.229 1.00 75.75 225 ASN A O 1
ATOM 1821 N N . THR A 1 226 ? 20.887 -5.085 -11.541 1.00 82.25 226 THR A N 1
ATOM 1822 C CA . THR A 1 226 ? 20.082 -6.101 -12.233 1.00 82.25 226 THR A CA 1
ATOM 1823 C C . THR A 1 226 ? 18.591 -5.869 -12.029 1.00 82.25 226 THR A C 1
ATOM 1825 O O . THR A 1 226 ? 18.167 -5.465 -10.953 1.00 82.25 226 THR A O 1
ATOM 1828 N N . LYS A 1 227 ? 17.782 -6.215 -13.036 1.00 87.38 227 LYS A N 1
ATOM 1829 C CA . LYS A 1 227 ? 16.307 -6.170 -12.980 1.00 87.38 227 LYS A CA 1
ATOM 1830 C C . LYS A 1 227 ? 15.688 -7.479 -12.463 1.00 87.38 227 LYS A C 1
ATOM 1832 O O . LYS A 1 227 ? 14.506 -7.759 -12.660 1.00 87.38 227 LYS A O 1
ATOM 1837 N N . ARG A 1 228 ? 16.498 -8.353 -11.846 1.00 87.19 228 ARG A N 1
ATOM 1838 C CA . ARG A 1 228 ? 16.094 -9.725 -11.480 1.00 87.19 228 ARG A CA 1
ATOM 1839 C C . ARG A 1 228 ? 14.965 -9.749 -10.457 1.00 87.19 228 ARG A C 1
ATOM 1841 O O . ARG A 1 228 ? 14.122 -10.643 -10.505 1.00 87.19 228 ARG A O 1
ATOM 1848 N N . SER A 1 229 ? 14.959 -8.799 -9.531 1.00 87.8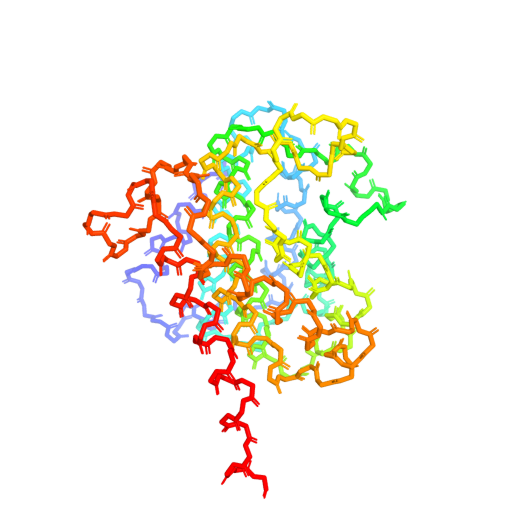8 229 SER A N 1
ATOM 1849 C CA . SER A 1 229 ? 13.911 -8.676 -8.518 1.00 87.88 229 SER A CA 1
ATOM 1850 C C . SER A 1 229 ? 12.590 -8.294 -9.180 1.00 87.88 229 SER A C 1
ATOM 1852 O O . SER A 1 229 ? 11.599 -8.999 -9.012 1.00 87.88 229 SER A O 1
ATOM 1854 N N . GLN A 1 230 ? 12.604 -7.267 -10.028 1.00 91.19 230 GLN A N 1
ATOM 1855 C CA . GLN A 1 230 ? 11.455 -6.802 -10.799 1.00 91.19 230 GLN A CA 1
ATOM 1856 C C . GLN A 1 230 ? 10.889 -7.936 -11.661 1.00 91.19 230 GLN A C 1
ATOM 1858 O O . GLN A 1 230 ? 9.688 -8.195 -11.611 1.00 91.19 230 GLN A O 1
ATOM 1863 N N . LEU A 1 231 ? 11.748 -8.691 -12.356 1.00 92.94 231 LEU A N 1
ATOM 1864 C CA . LEU A 1 231 ? 11.346 -9.872 -13.125 1.00 92.94 231 LEU A CA 1
ATOM 1865 C C . LEU A 1 231 ? 10.634 -10.914 -12.246 1.00 92.94 231 LEU A C 1
ATOM 1867 O O . LEU A 1 231 ? 9.542 -11.366 -12.584 1.00 92.94 231 LEU A O 1
ATOM 1871 N N . ARG A 1 232 ? 11.217 -11.284 -11.095 1.00 92.56 232 ARG A N 1
ATOM 1872 C CA . ARG A 1 232 ? 10.624 -12.274 -10.173 1.00 92.56 232 ARG A CA 1
ATOM 1873 C C . ARG A 1 232 ? 9.250 -11.841 -9.668 1.00 92.56 232 ARG A C 1
ATOM 1875 O O . ARG A 1 232 ? 8.324 -12.650 -9.668 1.00 92.56 232 ARG A O 1
ATOM 1882 N N . TYR A 1 233 ? 9.114 -10.586 -9.246 1.00 94.12 233 TYR A N 1
ATOM 1883 C CA . TYR A 1 233 ? 7.842 -10.048 -8.765 1.00 94.12 233 TYR A CA 1
ATOM 1884 C C . TYR A 1 233 ? 6.805 -9.931 -9.893 1.00 94.12 233 TYR A C 1
ATOM 1886 O O . TYR A 1 233 ? 5.642 -10.264 -9.677 1.00 94.12 233 TYR A O 1
ATOM 1894 N N . THR A 1 234 ? 7.226 -9.578 -11.109 1.00 95.31 234 THR A N 1
ATOM 1895 C CA . THR A 1 234 ? 6.355 -9.547 -12.298 1.00 95.31 234 THR A CA 1
ATOM 1896 C C . THR A 1 234 ? 5.835 -10.940 -12.647 1.00 95.31 234 THR A C 1
ATOM 1898 O O . THR A 1 234 ? 4.635 -11.127 -12.829 1.00 95.31 234 THR A O 1
ATOM 1901 N N . VAL A 1 235 ? 6.705 -11.955 -12.660 1.00 94.94 235 VAL A N 1
ATOM 1902 C CA . VAL A 1 235 ? 6.303 -13.353 -12.894 1.00 94.94 235 VAL A CA 1
ATOM 1903 C C . VAL A 1 235 ? 5.379 -13.861 -11.784 1.00 94.94 235 VAL A C 1
ATOM 1905 O O . VAL A 1 235 ? 4.403 -14.555 -12.068 1.00 94.94 235 VAL A O 1
ATOM 1908 N N . ARG A 1 236 ? 5.635 -13.494 -10.521 1.00 94.94 236 ARG A N 1
ATOM 1909 C CA . ARG A 1 236 ? 4.737 -13.814 -9.399 1.00 94.94 236 ARG A CA 1
ATOM 1910 C C . ARG A 1 236 ? 3.349 -13.202 -9.597 1.00 94.94 236 ARG A C 1
ATOM 1912 O O . ARG A 1 236 ? 2.362 -13.886 -9.343 1.00 94.94 236 ARG A O 1
ATOM 1919 N N . LEU A 1 237 ? 3.280 -11.958 -10.063 1.00 95.25 237 LEU A N 1
ATOM 1920 C CA . LEU A 1 237 ? 2.023 -11.289 -10.380 1.00 95.25 237 LEU A CA 1
ATOM 1921 C C . LEU A 1 237 ? 1.306 -11.951 -11.569 1.00 95.25 237 LEU A C 1
ATOM 1923 O O . LEU A 1 237 ? 0.115 -12.224 -11.478 1.00 95.25 237 LEU A O 1
ATOM 1927 N N . PHE A 1 238 ? 2.006 -12.317 -12.648 1.00 94.44 238 PHE A N 1
ATOM 1928 C CA . PHE A 1 238 ? 1.388 -13.109 -13.721 1.00 94.44 238 PHE A CA 1
ATOM 1929 C C . PHE A 1 238 ? 0.812 -14.425 -13.205 1.00 94.44 238 PHE A C 1
ATOM 1931 O O . PHE A 1 238 ? -0.327 -14.768 -13.517 1.00 94.44 238 PHE A O 1
ATOM 1938 N N . ARG A 1 239 ? 1.578 -15.147 -12.379 1.00 94.50 239 ARG A N 1
ATOM 1939 C CA . ARG A 1 239 ? 1.120 -16.401 -11.782 1.00 94.50 239 ARG A CA 1
ATOM 1940 C C . ARG A 1 239 ? -0.150 -16.192 -10.965 1.00 94.50 239 ARG A C 1
ATOM 1942 O O . ARG A 1 239 ? -1.072 -16.982 -11.129 1.00 94.50 239 ARG A O 1
ATOM 1949 N N . SER A 1 240 ? -0.207 -15.157 -10.125 1.00 93.94 240 SER A N 1
ATOM 1950 C CA . SER A 1 240 ? -1.378 -14.919 -9.278 1.00 93.94 240 SER A CA 1
ATOM 1951 C C . SER A 1 240 ? -2.623 -14.549 -10.077 1.00 93.94 240 SER A C 1
ATOM 1953 O O . SER A 1 240 ? -3.717 -14.902 -9.664 1.00 93.94 240 SER A O 1
ATOM 1955 N N . LEU A 1 241 ? -2.475 -13.906 -11.237 1.00 91.81 241 LEU A N 1
ATOM 1956 C CA . LEU A 1 241 ? -3.592 -13.617 -12.139 1.00 91.81 241 LEU A CA 1
ATOM 1957 C C . LEU A 1 241 ? -4.116 -14.879 -12.839 1.00 91.81 241 LEU A C 1
ATOM 1959 O O . LEU A 1 241 ? -5.325 -15.034 -12.997 1.00 91.81 241 LEU A O 1
ATOM 1963 N N . VAL A 1 242 ? -3.224 -15.791 -13.240 1.00 87.44 242 VAL A N 1
ATOM 1964 C CA . VAL A 1 242 ? -3.585 -17.021 -13.968 1.00 87.44 242 VAL A CA 1
ATOM 1965 C C . VAL A 1 242 ? -4.128 -18.110 -13.038 1.00 87.44 242 VAL A C 1
ATOM 1967 O O . VAL A 1 242 ? -5.036 -18.838 -13.429 1.00 87.44 242 VAL A O 1
ATOM 1970 N N . SER A 1 243 ? -3.629 -18.208 -11.801 1.00 79.12 243 SER A N 1
ATOM 1971 C CA . SER A 1 243 ? -4.030 -19.248 -10.840 1.00 79.12 243 SER A CA 1
ATOM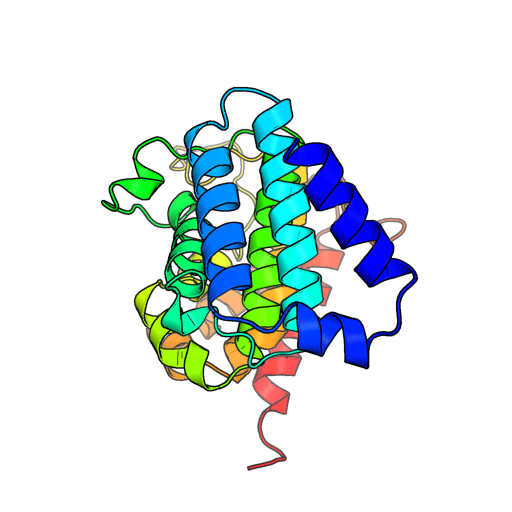 1972 C C . SER A 1 243 ? -5.429 -19.063 -10.240 1.00 79.12 243 SER A C 1
ATOM 1974 O O . SER A 1 243 ? -5.853 -19.876 -9.432 1.00 79.12 243 SER A O 1
ATOM 1976 N N . THR A 1 244 ? -6.159 -18.012 -10.612 1.00 62.28 244 THR A N 1
ATOM 1977 C CA . THR A 1 244 ? -7.504 -17.702 -10.084 1.00 62.28 244 THR A CA 1
ATOM 1978 C C . THR A 1 244 ? -8.622 -18.597 -10.628 1.00 62.28 244 THR A C 1
ATOM 1980 O O . THR A 1 244 ? -9.793 -18.329 -10.361 1.00 62.28 244 THR A O 1
ATOM 1983 N N . LYS A 1 245 ? -8.294 -19.629 -11.419 1.00 48.62 245 LYS A N 1
ATOM 1984 C CA . LYS A 1 245 ? -9.266 -20.388 -12.220 1.00 48.62 245 LYS A CA 1
ATOM 1985 C C . LYS A 1 245 ? -9.652 -21.785 -11.723 1.00 48.62 245 LYS A C 1
ATOM 1987 O O . LYS A 1 245 ? -10.531 -22.358 -12.354 1.00 48.62 245 LYS A O 1
ATOM 1992 N N . ASP A 1 246 ? -9.113 -22.285 -10.611 1.00 43.00 246 ASP A N 1
ATOM 1993 C CA . ASP A 1 246 ? -9.438 -23.654 -10.154 1.00 43.00 246 ASP A CA 1
ATOM 1994 C C . ASP A 1 246 ? -10.372 -23.749 -8.928 1.00 43.00 246 ASP A C 1
ATOM 1996 O O . ASP A 1 246 ? -10.738 -24.852 -8.540 1.00 43.00 246 ASP A O 1
ATOM 2000 N N . GLU A 1 247 ? -10.841 -22.633 -8.355 1.00 37.56 247 GLU A N 1
ATOM 2001 C CA . GLU A 1 247 ? -11.814 -22.649 -7.242 1.00 37.56 247 GLU A CA 1
ATOM 2002 C C . GLU A 1 247 ? -12.900 -21.571 -7.418 1.00 37.56 247 GLU A C 1
ATOM 2004 O O . GLU A 1 247 ? -12.908 -20.540 -6.742 1.00 37.56 247 GLU A O 1
ATOM 2009 N N . ARG A 1 248 ? -13.817 -21.789 -8.366 1.00 35.28 248 ARG A N 1
ATOM 2010 C CA . ARG A 1 248 ? -15.101 -21.075 -8.443 1.00 35.28 248 ARG A CA 1
ATOM 2011 C C . ARG A 1 248 ? -16.244 -22.056 -8.616 1.00 35.28 248 ARG A C 1
ATOM 2013 O O . ARG A 1 248 ? -16.101 -22.950 -9.478 1.00 35.28 248 ARG A O 1
#

Foldseek 3Di:
DLVVVLVVLVCCLVPHDLVVSLVVCLDLVNLLVLLVLLLVLQLVVPDPVSLVSNLSSLVSVLSSCLSPVVRVCVVSCNLLVLLLLLQCLQPPDPDPSCPRGDQAQDPSSLSVNLSSLSSVLSNVVDVVCQVSNVVSVSLVSLLVLLDPQDDPDDDDDPSDNYDQQSSVVSSLSSLQSLLRRCLSHVVCCVVVVVVVSLVVSLVVLPDPDFAAYPQPDPPDDPRGRHSVSVNVSSVSSVCSNVVSPPDD

Radius of gyration: 18.73 Å; chains: 1; bounding box: 42×44×48 Å